Protein AF-A0A554ILW6-F1 (afdb_monomer)

pLDDT: mean 92.85, std 9.71, range [43.03, 98.88]

Mean predicted aligned error: 4.18 Å

Radius of gyration: 16.44 Å; Cα contacts (8 Å, |Δi|>4): 477; chains: 1; bounding box: 46×33×48 Å

Structure (mmCIF, N/CA/C/O backbone):
data_AF-A0A554ILW6-F1
#
_entry.id   AF-A0A554ILW6-F1
#
loop_
_atom_site.group_PDB
_atom_site.id
_atom_site.type_symbol
_atom_site.label_atom_id
_atom_site.label_alt_id
_atom_site.label_comp_id
_atom_site.label_asym_id
_atom_site.label_entity_id
_atom_site.label_seq_id
_atom_site.pdbx_PDB_ins_code
_atom_site.Cartn_x
_atom_site.Cartn_y
_atom_site.Cartn_z
_atom_site.occupancy
_atom_site.B_iso_or_equiv
_atom_site.auth_seq_id
_atom_site.auth_comp_id
_atom_site.auth_asym_id
_atom_site.auth_atom_id
_atom_site.pdbx_PDB_model_num
ATOM 1 N N . HIS A 1 1 ? 6.376 3.517 -17.169 1.00 76.19 1 HIS A N 1
ATOM 2 C CA . HIS A 1 1 ? 5.082 4.218 -17.274 1.00 76.19 1 HIS A CA 1
ATOM 3 C C . HIS A 1 1 ? 4.034 3.401 -16.535 1.00 76.19 1 HIS A C 1
ATOM 5 O O . HIS A 1 1 ? 3.177 2.778 -17.143 1.00 76.19 1 HIS A O 1
ATOM 11 N N . ALA A 1 2 ? 4.194 3.307 -15.218 1.00 78.12 2 ALA A N 1
ATOM 12 C CA . ALA A 1 2 ? 3.284 2.552 -14.375 1.00 78.12 2 ALA A CA 1
ATOM 13 C C . ALA A 1 2 ? 2.124 3.432 -13.905 1.00 78.12 2 ALA A C 1
ATOM 15 O O . ALA A 1 2 ? 2.311 4.637 -13.731 1.00 78.12 2 ALA A O 1
ATOM 16 N N . GLY A 1 3 ? 0.970 2.816 -13.667 1.00 79.25 3 GLY A N 1
ATOM 17 C CA . GLY A 1 3 ? -0.208 3.485 -13.135 1.00 79.25 3 GLY A CA 1
ATOM 18 C C . GLY A 1 3 ? -0.952 4.332 -14.161 1.00 79.25 3 GLY A C 1
ATOM 19 O O . GLY A 1 3 ? -0.592 4.422 -15.335 1.00 79.25 3 GLY A O 1
ATOM 20 N N . VAL A 1 4 ? -2.022 4.961 -13.689 1.00 79.50 4 VAL A N 1
ATOM 21 C CA . VAL A 1 4 ? -2.890 5.841 -14.481 1.00 79.50 4 VAL A CA 1
ATOM 22 C C . VAL A 1 4 ? -2.334 7.277 -14.544 1.00 79.50 4 VAL A C 1
ATOM 24 O O . VAL A 1 4 ? -2.661 8.055 -15.437 1.00 79.50 4 VAL A O 1
ATOM 27 N N . SER A 1 5 ? -1.402 7.612 -13.653 1.00 72.25 5 SER A N 1
ATOM 28 C CA . SER A 1 5 ? -0.701 8.892 -13.525 1.00 72.25 5 SER A CA 1
ATOM 29 C C . SER A 1 5 ? 0.274 9.192 -14.664 1.00 72.25 5 SER A C 1
ATOM 31 O O . SER A 1 5 ? 0.823 10.288 -14.713 1.00 72.25 5 SER A O 1
ATOM 33 N N . VAL A 1 6 ? 0.442 8.278 -15.630 1.00 68.38 6 VAL A N 1
ATOM 34 C CA . VAL A 1 6 ? 1.144 8.541 -16.904 1.00 68.38 6 VAL A CA 1
ATOM 35 C C . VAL A 1 6 ? 0.508 9.713 -17.665 1.00 68.38 6 VAL A C 1
ATOM 37 O O . VAL A 1 6 ? 1.201 10.381 -18.435 1.00 68.38 6 VAL A O 1
ATOM 40 N N . GLY A 1 7 ? -0.784 9.981 -17.428 1.00 69.62 7 GLY A N 1
ATOM 41 C CA . GLY A 1 7 ? -1.455 11.208 -17.846 1.00 69.62 7 GLY A CA 1
ATOM 42 C C . GLY A 1 7 ? -1.942 11.179 -19.301 1.00 69.62 7 GLY A C 1
ATOM 43 O O . GLY A 1 7 ? -2.750 10.314 -19.651 1.00 69.62 7 GLY A O 1
ATOM 44 N N . PRO A 1 8 ? -1.515 12.123 -20.163 1.00 64.25 8 PRO A N 1
ATOM 45 C CA . PRO A 1 8 ? -2.156 12.387 -21.455 1.00 64.25 8 PRO A CA 1
ATOM 46 C C . PRO A 1 8 ? -2.039 11.241 -22.470 1.00 64.25 8 PRO A C 1
ATOM 48 O O . PRO A 1 8 ? -2.926 11.104 -23.313 1.00 64.25 8 PRO A O 1
ATOM 51 N N . ASP A 1 9 ? -1.014 10.390 -22.357 1.00 65.50 9 ASP A N 1
ATOM 52 C CA . ASP A 1 9 ? -0.737 9.298 -23.308 1.00 65.50 9 ASP A CA 1
ATOM 53 C C . ASP A 1 9 ? -1.813 8.191 -23.299 1.00 65.50 9 ASP A C 1
ATOM 55 O O . ASP A 1 9 ? -1.858 7.352 -24.202 1.00 65.50 9 ASP A O 1
ATOM 59 N N . GLY A 1 10 ? -2.710 8.217 -22.306 1.00 69.00 10 GLY A N 1
ATOM 60 C CA . GLY A 1 10 ? -3.920 7.403 -22.263 1.00 69.00 10 GLY A CA 1
ATOM 61 C C . GLY A 1 10 ? -3.696 5.932 -21.916 1.00 69.00 10 GLY A C 1
ATOM 62 O O . GLY A 1 10 ? -2.591 5.491 -21.596 1.00 69.00 10 GLY A O 1
ATOM 63 N N . GLY A 1 11 ? -4.784 5.157 -21.965 1.00 60.28 11 GLY A N 1
ATOM 64 C CA . GLY A 1 11 ? -4.836 3.785 -21.449 1.00 60.28 11 GLY A CA 1
ATOM 65 C C . GLY A 1 11 ? -3.868 2.792 -22.096 1.00 60.28 11 GLY A C 1
ATOM 66 O O . GLY A 1 11 ? -3.500 1.817 -21.457 1.00 60.28 11 GLY A O 1
ATOM 67 N N . THR A 1 12 ? -3.396 3.041 -23.320 1.00 68.94 12 THR A N 1
ATOM 68 C CA . THR A 1 12 ? -2.427 2.162 -24.005 1.00 68.94 12 THR A CA 1
ATOM 69 C C . THR A 1 12 ? -1.016 2.232 -23.415 1.00 68.94 12 THR A C 1
ATOM 71 O O . THR A 1 12 ? -0.225 1.317 -23.630 1.00 68.94 12 THR A O 1
ATOM 74 N N . HIS A 1 13 ? -0.696 3.293 -22.669 1.00 77.56 13 HIS A N 1
ATOM 75 C CA . HIS A 1 13 ? 0.614 3.516 -22.044 1.00 77.56 13 HIS A CA 1
ATOM 76 C C . HIS A 1 13 ? 0.574 3.394 -20.512 1.00 77.56 13 HIS A C 1
ATOM 78 O O . HIS A 1 13 ? 1.608 3.546 -19.857 1.00 77.56 13 HIS A O 1
ATOM 84 N N . GLN A 1 14 ? -0.608 3.142 -19.944 1.00 81.56 14 GLN A N 1
ATOM 85 C CA . GLN A 1 14 ? -0.854 3.050 -18.507 1.00 81.56 14 GLN A CA 1
ATOM 86 C C . GLN A 1 14 ? -0.844 1.586 -18.073 1.00 81.56 14 GLN A C 1
ATOM 88 O O . GLN A 1 14 ? -1.848 0.891 -18.193 1.00 81.56 14 GLN A O 1
ATOM 93 N N . ALA A 1 15 ? 0.295 1.123 -17.557 1.00 88.44 15 ALA A N 1
ATOM 94 C CA . ALA A 1 15 ? 0.399 -0.216 -16.987 1.00 88.44 15 ALA A CA 1
ATOM 95 C C . ALA A 1 15 ? -0.352 -0.283 -15.646 1.00 88.44 15 ALA A C 1
ATOM 97 O O . ALA A 1 15 ? 0.082 0.303 -14.647 1.00 88.44 15 ALA A O 1
ATOM 98 N N . VAL A 1 16 ? -1.481 -0.989 -15.636 1.00 93.00 16 VAL A N 1
ATOM 99 C CA . VAL A 1 16 ? -2.333 -1.221 -14.456 1.00 93.00 16 VAL A CA 1
ATOM 100 C C . VAL A 1 16 ? -2.393 -2.698 -14.066 1.00 93.00 16 VAL A C 1
ATOM 102 O O . VAL A 1 16 ? -3.022 -3.032 -13.073 1.00 93.00 16 VAL A O 1
ATOM 105 N N . GLU A 1 17 ? -1.733 -3.569 -14.819 1.00 95.25 17 GLU A N 1
ATOM 106 C CA . GLU A 1 17 ? -1.700 -5.025 -14.680 1.00 95.25 17 GLU A CA 1
ATOM 107 C C . GLU A 1 17 ? -0.276 -5.576 -14.458 1.00 95.25 17 GLU A C 1
ATOM 109 O O . GLU A 1 17 ? -0.073 -6.780 -14.282 1.00 95.25 17 GLU A O 1
ATOM 114 N N . ASP A 1 18 ? 0.730 -4.700 -14.465 1.00 97.06 18 ASP A N 1
ATOM 115 C CA . ASP A 1 18 ? 2.148 -5.048 -14.421 1.00 97.06 18 ASP A CA 1
ATOM 116 C C . ASP A 1 18 ? 2.558 -5.772 -13.133 1.00 97.06 18 ASP A C 1
ATOM 118 O O . ASP A 1 18 ? 3.307 -6.750 -13.193 1.00 97.06 18 ASP A O 1
ATOM 122 N N . ILE A 1 19 ? 2.030 -5.357 -11.976 1.00 98.00 19 ILE A N 1
ATOM 123 C CA . ILE A 1 19 ? 2.302 -6.027 -10.697 1.00 98.00 19 ILE A CA 1
ATOM 124 C C . ILE A 1 19 ? 1.751 -7.449 -10.747 1.00 98.00 19 ILE A C 1
ATOM 126 O O . ILE A 1 19 ? 2.456 -8.380 -10.358 1.00 98.00 19 ILE A O 1
ATOM 130 N N . ALA A 1 20 ? 0.532 -7.638 -11.259 1.00 98.06 20 ALA A N 1
ATOM 131 C CA . ALA A 1 20 ? -0.073 -8.962 -11.365 1.00 98.06 20 ALA A CA 1
ATOM 132 C C . ALA A 1 20 ? 0.765 -9.887 -12.261 1.00 98.06 20 ALA A C 1
ATOM 134 O O . ALA A 1 20 ? 1.117 -10.993 -11.841 1.00 98.06 20 ALA A O 1
ATOM 135 N N . LEU A 1 21 ? 1.158 -9.413 -13.448 1.00 98.06 21 LEU A N 1
ATOM 136 C CA . LEU A 1 21 ? 1.979 -10.175 -14.395 1.00 98.06 21 LEU A CA 1
ATOM 137 C C . LEU A 1 21 ? 3.349 -10.540 -13.814 1.00 98.06 21 LEU A C 1
ATOM 139 O O . LEU A 1 21 ? 3.794 -11.680 -13.933 1.00 98.06 21 LEU A O 1
ATOM 143 N N . MET A 1 22 ? 4.030 -9.594 -13.168 1.00 98.31 22 MET A N 1
ATOM 144 C CA . MET A 1 22 ? 5.374 -9.836 -12.637 1.00 98.31 22 MET A CA 1
ATOM 145 C C . MET A 1 22 ? 5.346 -10.688 -11.364 1.00 98.31 22 MET A C 1
ATOM 147 O O . MET A 1 22 ? 6.245 -11.503 -11.139 1.00 98.31 22 MET A O 1
ATOM 151 N N . ARG A 1 23 ? 4.303 -10.560 -10.535 1.00 97.88 23 ARG A N 1
ATOM 152 C CA . ARG A 1 23 ? 4.173 -11.304 -9.274 1.00 97.88 23 ARG A CA 1
ATOM 153 C C . ARG A 1 23 ? 3.955 -12.796 -9.496 1.00 97.88 23 ARG A C 1
ATOM 155 O O . ARG A 1 23 ? 4.446 -13.589 -8.690 1.00 97.88 23 ARG A O 1
ATOM 162 N N . VAL A 1 24 ? 3.283 -13.201 -10.573 1.00 97.44 24 VAL A N 1
ATOM 163 C CA . VAL A 1 24 ? 3.060 -14.630 -10.862 1.00 97.44 24 VAL A CA 1
ATOM 164 C C . VAL A 1 24 ? 4.310 -15.344 -11.386 1.00 97.44 24 VAL A C 1
ATOM 166 O O . VAL A 1 24 ? 4.412 -16.561 -11.248 1.00 97.44 24 VAL A O 1
ATOM 169 N N . LEU A 1 25 ? 5.303 -14.617 -11.911 1.00 98.06 25 LEU A N 1
ATOM 170 C CA . LEU A 1 25 ? 6.535 -15.219 -12.426 1.00 98.06 25 LEU A CA 1
ATOM 171 C C . LEU A 1 25 ? 7.394 -15.813 -11.292 1.00 98.06 25 LEU A C 1
ATOM 173 O O . LEU A 1 25 ? 7.726 -15.100 -10.336 1.00 98.06 25 LEU A O 1
ATOM 177 N N . PRO A 1 26 ? 7.791 -17.099 -11.359 1.00 96.94 26 PRO A N 1
ATOM 178 C CA . PRO A 1 26 ? 8.682 -17.707 -10.372 1.00 96.94 26 PRO A CA 1
ATOM 179 C C . PRO A 1 26 ? 10.016 -16.964 -10.262 1.00 96.94 26 PRO A C 1
ATOM 181 O O . PRO A 1 26 ? 10.541 -16.469 -11.255 1.00 96.94 26 PRO A O 1
ATOM 184 N N . ASN A 1 27 ? 10.578 -16.913 -9.052 1.00 95.75 27 ASN A N 1
ATOM 185 C CA . ASN A 1 27 ? 11.880 -16.295 -8.768 1.00 95.75 27 ASN A CA 1
ATOM 186 C C . ASN A 1 27 ? 11.997 -14.800 -9.136 1.00 95.75 27 ASN A C 1
ATOM 188 O O . ASN A 1 27 ? 13.105 -14.288 -9.207 1.00 95.75 27 ASN A O 1
ATOM 192 N N . MET A 1 28 ? 10.884 -14.096 -9.357 1.00 97.81 28 MET A N 1
ATOM 193 C CA . MET A 1 28 ? 10.865 -12.650 -9.599 1.00 97.81 28 MET A CA 1
ATOM 194 C C . MET A 1 28 ? 10.799 -11.860 -8.284 1.00 97.81 28 MET A C 1
ATOM 196 O O . MET A 1 28 ? 10.059 -12.239 -7.372 1.00 97.81 28 MET A O 1
ATOM 200 N N . GLN A 1 29 ? 11.511 -10.735 -8.219 1.00 98.38 29 GLN A N 1
ATOM 201 C CA . GLN A 1 29 ? 11.295 -9.657 -7.254 1.00 98.38 29 GLN A CA 1
ATOM 202 C C . GLN A 1 29 ? 10.476 -8.535 -7.891 1.00 98.38 29 GLN A C 1
ATOM 204 O O . GLN A 1 29 ? 10.706 -8.174 -9.042 1.00 98.38 29 GLN A O 1
ATOM 209 N N . VAL A 1 30 ? 9.528 -7.975 -7.145 1.00 98.62 30 VAL A N 1
ATOM 210 C CA . VAL A 1 30 ? 8.648 -6.892 -7.605 1.00 98.62 30 VAL A CA 1
ATOM 211 C C . VAL A 1 30 ? 8.736 -5.749 -6.606 1.00 98.62 30 VAL A C 1
ATOM 213 O O . VAL A 1 30 ? 8.244 -5.868 -5.480 1.00 98.62 30 VAL A O 1
ATOM 216 N N . LEU A 1 31 ? 9.381 -4.661 -7.021 1.00 98.62 31 LEU A N 1
ATOM 217 C CA . LEU A 1 31 ? 9.606 -3.456 -6.226 1.00 98.62 31 LEU A CA 1
ATOM 218 C C . LEU A 1 31 ? 8.755 -2.307 -6.779 1.00 98.62 31 LEU A C 1
ATOM 220 O O . LEU A 1 31 ? 8.695 -2.112 -7.990 1.00 98.62 31 LEU A O 1
ATOM 224 N N . SER A 1 32 ? 8.131 -1.527 -5.903 1.00 98.06 32 SER A N 1
ATOM 225 C CA . SER A 1 32 ? 7.345 -0.335 -6.237 1.00 98.06 32 SER A CA 1
ATOM 226 C C . SER A 1 32 ? 7.681 0.787 -5.247 1.00 98.06 32 SER A C 1
ATOM 228 O O . SER A 1 32 ? 6.943 1.004 -4.280 1.00 98.06 32 SER A O 1
ATOM 230 N N . PRO A 1 33 ? 8.830 1.462 -5.439 1.00 97.94 33 PRO A N 1
ATOM 231 C CA . PRO A 1 33 ? 9.281 2.542 -4.565 1.00 97.94 33 PRO A CA 1
ATOM 232 C C . PRO A 1 33 ? 8.299 3.721 -4.553 1.00 97.94 33 PRO A C 1
ATOM 234 O O . PRO A 1 33 ? 7.694 4.048 -5.574 1.00 97.94 33 PRO A O 1
ATOM 237 N N . CYS A 1 34 ? 8.157 4.377 -3.403 1.00 96.75 34 CYS A N 1
ATOM 238 C CA . CYS A 1 34 ? 7.210 5.471 -3.195 1.00 96.75 34 CYS A CA 1
ATOM 239 C C . CYS A 1 34 ? 7.686 6.836 -3.717 1.00 96.75 34 CYS A C 1
ATOM 241 O O . CYS A 1 34 ? 6.857 7.684 -4.049 1.00 96.75 34 CYS A O 1
ATOM 243 N N . ASP A 1 35 ? 9.000 7.044 -3.835 1.00 96.88 35 ASP A N 1
ATOM 244 C CA . ASP A 1 35 ? 9.596 8.268 -4.371 1.00 96.88 35 ASP A CA 1
ATOM 245 C C . ASP A 1 35 ? 10.972 8.025 -5.024 1.00 96.88 35 ASP A C 1
ATOM 247 O O . ASP A 1 35 ? 11.447 6.892 -5.150 1.00 96.88 35 ASP A O 1
ATOM 251 N N . ALA A 1 36 ? 11.624 9.109 -5.458 1.00 96.56 36 ALA A N 1
ATOM 252 C CA . ALA A 1 36 ? 12.915 9.062 -6.140 1.00 96.56 36 ALA A CA 1
ATOM 253 C C . ALA A 1 36 ? 14.074 8.537 -5.268 1.00 96.56 36 ALA A C 1
ATOM 255 O O . ALA A 1 36 ? 14.984 7.887 -5.793 1.00 96.56 36 ALA A O 1
ATOM 256 N N . LEU A 1 37 ? 14.068 8.798 -3.957 1.00 97.44 37 LEU A N 1
ATOM 257 C CA . LEU A 1 37 ? 15.136 8.351 -3.060 1.00 97.44 37 LEU A CA 1
ATOM 258 C C . LEU A 1 37 ? 14.984 6.861 -2.747 1.00 97.44 37 LEU A C 1
ATOM 260 O O . LEU A 1 37 ? 15.972 6.120 -2.814 1.00 97.44 37 LEU A O 1
ATOM 264 N N . GLU A 1 38 ? 13.759 6.391 -2.499 1.00 98.00 38 GLU A N 1
ATOM 265 C CA . GLU A 1 38 ? 13.488 4.957 -2.370 1.00 98.00 38 GLU A CA 1
ATOM 266 C C . GLU A 1 38 ? 13.773 4.224 -3.690 1.00 98.00 38 GLU A C 1
ATOM 268 O O . GLU A 1 38 ? 14.376 3.154 -3.673 1.00 98.00 38 GLU A O 1
ATOM 273 N N . ALA A 1 39 ? 13.464 4.820 -4.848 1.00 97.81 39 ALA A N 1
ATOM 274 C CA . ALA A 1 39 ? 13.780 4.240 -6.157 1.00 97.81 39 ALA A CA 1
ATOM 275 C C . ALA A 1 39 ? 15.289 4.097 -6.397 1.00 97.81 39 ALA A C 1
ATOM 277 O O . ALA A 1 39 ? 15.750 3.070 -6.910 1.00 97.81 39 ALA A O 1
ATOM 278 N N . ARG A 1 40 ? 16.082 5.090 -5.980 1.00 97.94 40 ARG A N 1
ATOM 279 C CA . ARG A 1 40 ? 17.548 5.009 -6.010 1.00 97.94 40 ARG A CA 1
ATOM 280 C C . ARG A 1 40 ? 18.051 3.864 -5.128 1.00 97.94 40 ARG A C 1
ATOM 282 O O . ARG A 1 40 ? 18.860 3.055 -5.586 1.00 97.94 40 ARG A O 1
ATOM 289 N N . LYS A 1 41 ? 17.555 3.759 -3.891 1.00 98.38 41 LYS A N 1
ATOM 290 C CA . LYS A 1 41 ? 17.916 2.677 -2.955 1.00 98.38 41 LYS A CA 1
ATOM 291 C C . LYS A 1 41 ? 17.510 1.301 -3.492 1.00 98.38 41 LYS A C 1
ATOM 293 O O . LYS A 1 41 ? 18.336 0.390 -3.481 1.00 98.38 41 LYS A O 1
ATOM 298 N N . ALA A 1 42 ? 16.306 1.177 -4.051 1.00 98.19 42 ALA A N 1
ATOM 299 C CA . ALA A 1 42 ? 15.798 -0.035 -4.691 1.00 98.19 42 ALA A CA 1
ATOM 300 C C . ALA A 1 42 ? 16.666 -0.475 -5.872 1.00 98.19 42 ALA A C 1
ATOM 302 O O . ALA A 1 42 ? 17.019 -1.646 -5.970 1.00 98.19 42 ALA A O 1
ATOM 303 N N . THR A 1 43 ? 17.086 0.466 -6.719 1.00 98.19 43 THR A N 1
ATOM 304 C CA . THR A 1 43 ? 17.972 0.188 -7.861 1.00 98.19 43 THR A CA 1
ATOM 305 C C . THR A 1 43 ? 19.324 -0.358 -7.401 1.00 98.19 43 THR A C 1
ATOM 307 O O . THR A 1 43 ? 19.800 -1.374 -7.908 1.00 98.19 43 THR A O 1
ATOM 310 N N . ILE A 1 44 ? 19.935 0.281 -6.398 1.00 98.12 44 ILE A N 1
ATOM 311 C CA . ILE A 1 44 ? 21.220 -0.157 -5.836 1.00 98.12 44 ILE A CA 1
ATOM 312 C C . ILE A 1 44 ? 21.084 -1.526 -5.156 1.00 98.12 44 ILE A C 1
ATOM 314 O O . ILE A 1 44 ? 21.975 -2.364 -5.289 1.00 98.12 44 ILE A O 1
ATOM 318 N N . ALA A 1 45 ? 19.994 -1.764 -4.424 1.00 98.12 45 ALA A N 1
ATOM 319 C CA . ALA A 1 45 ? 19.734 -3.046 -3.778 1.00 98.12 45 ALA A CA 1
ATOM 320 C C . ALA A 1 45 ? 19.525 -4.163 -4.810 1.00 98.12 45 ALA A C 1
ATOM 322 O O . ALA A 1 45 ? 20.155 -5.212 -4.693 1.00 98.12 45 ALA A O 1
ATOM 323 N N . ALA A 1 46 ? 18.726 -3.917 -5.853 1.00 97.75 46 ALA A N 1
ATOM 324 C CA . ALA A 1 46 ? 18.462 -4.870 -6.930 1.00 97.75 46 ALA A CA 1
ATOM 325 C C . ALA A 1 46 ? 19.755 -5.319 -7.626 1.00 97.75 46 ALA A C 1
ATOM 327 O O . ALA A 1 46 ? 19.959 -6.517 -7.822 1.00 97.75 46 ALA A O 1
ATOM 328 N N . ALA A 1 47 ? 20.672 -4.380 -7.897 1.00 97.44 47 ALA A N 1
ATOM 329 C CA . ALA A 1 47 ? 21.976 -4.653 -8.50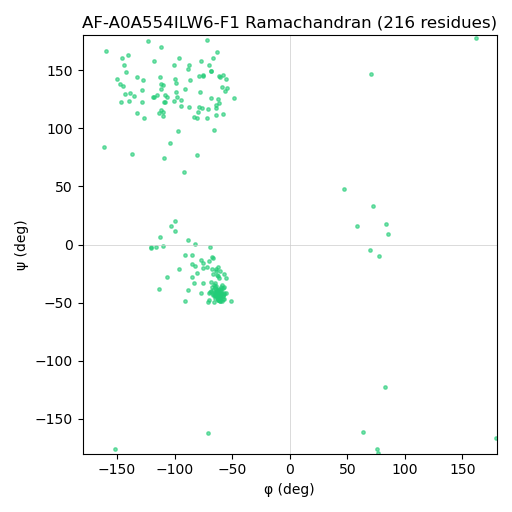9 1.00 97.44 47 ALA A CA 1
ATOM 330 C C . ALA A 1 47 ? 22.889 -5.568 -7.669 1.00 97.44 47 ALA A C 1
ATOM 332 O O . ALA A 1 47 ? 23.837 -6.147 -8.197 1.00 97.44 47 ALA A O 1
ATOM 333 N N . LYS A 1 48 ? 22.626 -5.702 -6.363 1.00 97.00 48 LYS A N 1
ATOM 334 C CA . LYS A 1 48 ? 23.378 -6.583 -5.455 1.00 97.00 48 LYS A CA 1
ATOM 335 C C . LYS A 1 48 ? 22.786 -7.989 -5.359 1.00 97.00 48 LYS A C 1
ATOM 337 O O . LYS A 1 48 ? 23.409 -8.864 -4.760 1.00 97.00 48 LYS A O 1
ATOM 342 N N . THR A 1 49 ? 21.599 -8.220 -5.917 1.00 94.12 49 THR A N 1
ATOM 343 C CA . THR A 1 49 ? 20.959 -9.540 -5.916 1.00 94.12 49 THR A CA 1
ATOM 344 C C . THR A 1 49 ? 21.241 -10.288 -7.221 1.00 94.12 49 THR A C 1
ATOM 346 O O . THR A 1 49 ? 21.592 -9.692 -8.236 1.00 94.12 49 THR A O 1
ATOM 349 N N . LYS A 1 50 ? 21.072 -11.615 -7.211 1.00 94.25 50 LYS A N 1
ATOM 350 C CA . LYS A 1 50 ? 21.097 -12.453 -8.427 1.00 94.25 50 LYS A CA 1
ATOM 351 C C . LYS A 1 50 ? 19.690 -12.795 -8.929 1.00 94.25 50 LYS A C 1
ATOM 353 O O . LYS A 1 50 ? 19.529 -13.685 -9.761 1.00 94.25 50 LYS A O 1
ATOM 358 N N . THR A 1 51 ? 18.676 -12.131 -8.386 1.00 95.81 51 THR A N 1
ATOM 359 C CA . THR A 1 51 ? 17.272 -12.452 -8.618 1.00 95.81 51 THR A CA 1
ATOM 360 C C . THR A 1 51 ? 16.715 -11.511 -9.685 1.00 95.81 51 THR A C 1
ATOM 362 O O . THR A 1 51 ? 16.916 -10.298 -9.573 1.00 95.81 51 THR A O 1
ATOM 365 N N . PRO A 1 52 ? 16.013 -12.016 -10.717 1.00 97.62 52 PRO A N 1
ATOM 366 C CA . PRO A 1 52 ? 15.278 -11.164 -11.643 1.00 97.62 52 PRO A CA 1
ATOM 367 C C . PRO A 1 52 ? 14.419 -10.162 -10.873 1.00 97.62 52 PRO A C 1
ATOM 369 O O . PRO A 1 52 ? 13.664 -10.554 -9.986 1.00 97.62 52 PRO A O 1
ATOM 372 N N . THR A 1 53 ? 14.574 -8.875 -11.176 1.00 98.25 53 THR A N 1
ATOM 373 C CA . THR A 1 53 ? 13.925 -7.801 -10.421 1.00 98.25 53 THR A CA 1
ATOM 374 C C . THR A 1 53 ? 13.189 -6.864 -11.362 1.00 98.25 53 THR A C 1
ATOM 376 O O . THR A 1 53 ? 13.787 -6.268 -12.257 1.00 98.25 53 THR A O 1
ATOM 379 N N . TYR A 1 54 ? 11.892 -6.710 -11.126 1.00 98.38 54 TYR A N 1
ATOM 380 C CA . TYR A 1 54 ? 11.056 -5.677 -11.711 1.00 98.38 54 TYR A CA 1
ATOM 381 C C . TYR A 1 54 ? 10.983 -4.480 -10.758 1.00 98.38 54 TYR A C 1
ATOM 383 O O . TYR A 1 54 ? 10.597 -4.638 -9.599 1.00 98.38 54 TYR A O 1
ATOM 391 N N . ILE A 1 55 ? 11.340 -3.287 -11.242 1.00 98.00 55 ILE A N 1
ATOM 392 C CA . ILE A 1 55 ? 11.204 -2.031 -10.492 1.00 98.00 55 ILE A CA 1
ATOM 393 C C . ILE A 1 55 ? 10.161 -1.160 -11.189 1.00 98.00 55 ILE A C 1
ATOM 395 O O . ILE A 1 55 ? 10.371 -0.684 -12.307 1.00 98.00 55 ILE A O 1
ATOM 399 N N . ARG A 1 56 ? 9.036 -0.946 -10.510 1.00 96.88 56 ARG A N 1
ATOM 400 C CA . ARG A 1 56 ? 7.908 -0.146 -10.979 1.00 96.88 56 ARG A CA 1
ATOM 401 C C . ARG A 1 56 ? 8.194 1.336 -10.762 1.00 96.88 56 ARG A C 1
ATOM 403 O O . ARG A 1 56 ? 8.193 1.806 -9.630 1.00 96.88 56 ARG A O 1
ATOM 410 N N . LEU A 1 57 ? 8.441 2.075 -11.842 1.00 93.19 57 LEU A N 1
ATOM 411 C CA . LEU A 1 57 ? 8.752 3.506 -11.781 1.00 93.19 57 LEU A CA 1
ATOM 412 C C . LEU A 1 57 ? 7.629 4.359 -12.381 1.00 93.19 57 LEU A C 1
ATOM 414 O O . LEU A 1 57 ? 7.117 4.084 -13.478 1.00 93.19 57 LEU A O 1
ATOM 418 N N . ALA A 1 58 ? 7.281 5.419 -11.650 1.00 84.25 58 ALA A N 1
ATOM 419 C CA . ALA A 1 58 ? 6.401 6.479 -12.118 1.00 84.25 58 ALA A CA 1
ATOM 420 C C . ALA A 1 58 ? 7.098 7.326 -13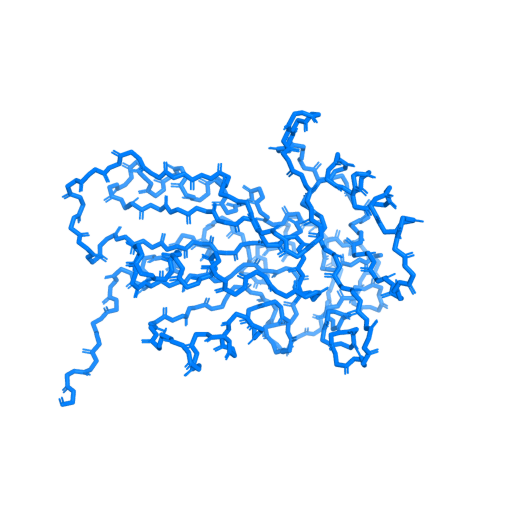.196 1.00 84.25 58 ALA A C 1
ATOM 422 O O . ALA A 1 58 ? 8.326 7.388 -13.267 1.00 84.25 58 ALA A O 1
ATOM 423 N N . ARG A 1 59 ? 6.298 7.959 -14.058 1.00 79.44 59 ARG A N 1
ATOM 424 C CA . ARG A 1 59 ? 6.795 8.891 -15.082 1.00 79.44 59 ARG A CA 1
ATOM 425 C C . ARG A 1 59 ? 6.818 10.326 -14.565 1.00 79.44 59 ARG A C 1
ATOM 427 O O . ARG A 1 59 ? 7.801 11.036 -14.747 1.00 79.44 59 ARG A O 1
ATOM 434 N N . GLU A 1 60 ? 5.708 10.738 -13.964 1.00 78.25 60 GLU A N 1
ATOM 435 C CA . GLU A 1 60 ? 5.507 12.095 -13.476 1.00 78.25 60 GLU A CA 1
ATOM 436 C C . GLU A 1 60 ? 6.243 12.334 -12.160 1.00 78.25 60 GLU A C 1
ATOM 438 O O . GLU A 1 60 ? 6.564 11.404 -11.416 1.00 78.25 60 GLU A O 1
ATOM 443 N N . LYS A 1 61 ? 6.506 13.609 -11.861 1.00 84.06 61 LYS A N 1
ATOM 444 C CA . LYS A 1 61 ? 7.111 13.999 -10.586 1.00 84.06 61 LYS A CA 1
ATOM 445 C C . LYS A 1 61 ? 6.162 13.644 -9.443 1.00 84.06 61 LYS A C 1
ATOM 447 O O . LYS A 1 61 ? 5.059 14.177 -9.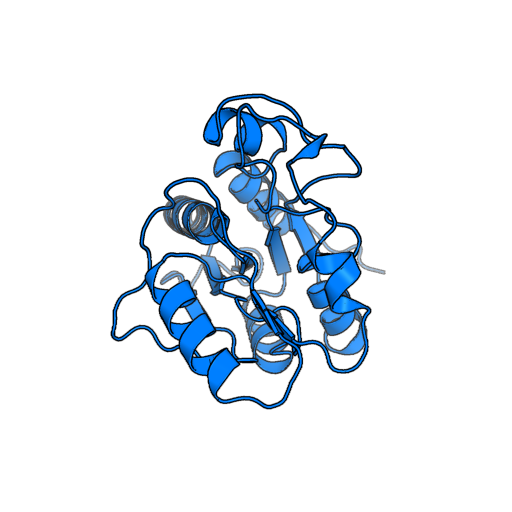368 1.00 84.06 61 LYS A O 1
ATOM 452 N N . THR A 1 62 ? 6.619 12.796 -8.529 1.00 85.81 62 THR A N 1
ATOM 453 C CA . THR A 1 62 ? 5.924 12.505 -7.273 1.00 85.81 62 THR A CA 1
ATOM 454 C C . THR A 1 62 ? 6.553 13.293 -6.118 1.00 85.81 62 THR A C 1
ATOM 456 O O . THR A 1 62 ? 7.733 13.654 -6.190 1.00 85.81 62 THR A O 1
ATOM 459 N N . PRO A 1 63 ? 5.797 13.583 -5.045 1.00 92.19 63 PRO A N 1
ATOM 460 C CA . PRO A 1 63 ? 6.365 14.137 -3.820 1.00 92.19 63 PRO A CA 1
ATOM 461 C C . PRO A 1 63 ? 7.485 13.248 -3.264 1.00 92.19 63 PRO A C 1
ATOM 463 O O . PRO A 1 63 ? 7.386 12.023 -3.308 1.00 92.19 63 PRO A O 1
ATOM 466 N N . ILE A 1 64 ? 8.531 13.870 -2.719 1.00 95.88 64 ILE A N 1
ATOM 467 C CA . ILE A 1 64 ? 9.580 13.169 -1.969 1.00 95.88 64 ILE A CA 1
ATOM 468 C C . ILE A 1 64 ? 9.120 13.098 -0.514 1.00 95.88 64 ILE A C 1
ATOM 470 O O . ILE A 1 64 ? 8.900 14.136 0.111 1.00 95.88 64 ILE A O 1
ATOM 474 N N . ILE A 1 65 ? 8.940 11.883 -0.001 1.00 96.81 65 ILE A N 1
ATOM 475 C CA . ILE A 1 65 ? 8.424 11.612 1.353 1.00 96.81 65 ILE A CA 1
ATOM 476 C C . ILE A 1 65 ? 9.412 10.821 2.214 1.00 96.81 65 ILE A C 1
ATOM 478 O O . ILE A 1 65 ? 9.150 10.581 3.389 1.00 96.81 65 ILE A O 1
ATOM 482 N N . THR A 1 66 ? 10.549 10.433 1.643 1.00 97.69 66 THR A N 1
ATOM 483 C CA . THR A 1 66 ? 11.663 9.790 2.335 1.00 97.69 66 THR A CA 1
ATOM 484 C C . THR A 1 66 ? 12.884 10.707 2.399 1.00 97.69 66 THR A C 1
ATOM 486 O O . THR A 1 66 ? 12.945 11.764 1.768 1.00 97.69 66 THR A O 1
ATOM 489 N N . THR A 1 67 ? 13.874 10.300 3.188 1.00 97.31 67 THR A N 1
ATOM 490 C CA . THR A 1 67 ? 15.188 10.945 3.306 1.00 97.31 67 THR A CA 1
ATOM 491 C C . THR A 1 67 ? 16.307 9.947 2.998 1.00 97.31 67 THR A C 1
ATOM 493 O O . THR A 1 67 ? 16.066 8.745 2.826 1.00 97.31 67 THR A O 1
ATOM 496 N N . GLU A 1 68 ? 17.561 10.405 2.957 1.00 95.88 68 GLU A N 1
ATOM 497 C CA . GLU A 1 68 ? 18.720 9.511 2.808 1.00 95.88 68 GLU A CA 1
ATOM 498 C C . GLU A 1 68 ? 18.829 8.515 3.979 1.00 95.88 68 GLU A C 1
ATOM 500 O O . GLU A 1 68 ? 19.221 7.367 3.770 1.00 95.88 68 GLU A O 1
ATOM 505 N N . GLU A 1 69 ? 18.353 8.879 5.169 1.00 96.88 69 GLU A N 1
ATOM 506 C CA . GLU A 1 69 ? 18.346 8.046 6.379 1.00 96.88 69 GLU A CA 1
ATOM 507 C C . GLU A 1 69 ? 17.166 7.069 6.442 1.00 96.88 69 GLU A C 1
ATOM 509 O O . GLU A 1 69 ? 17.220 6.098 7.194 1.00 96.88 69 GLU A O 1
ATOM 514 N N . THR A 1 70 ? 16.101 7.292 5.661 1.00 97.06 70 THR A N 1
ATOM 515 C CA . THR A 1 70 ? 14.948 6.377 5.646 1.00 97.06 70 THR A CA 1
ATOM 516 C C . THR A 1 70 ? 15.400 4.982 5.186 1.00 97.06 70 THR A C 1
ATOM 518 O O . THR A 1 70 ? 15.950 4.862 4.087 1.00 97.06 70 THR A O 1
ATOM 521 N N . PRO A 1 71 ? 15.218 3.917 5.982 1.00 96.44 71 PRO A N 1
ATOM 522 C CA . PRO A 1 71 ? 15.740 2.599 5.639 1.00 96.44 71 PRO A CA 1
ATOM 523 C C . PRO A 1 71 ? 15.011 1.995 4.434 1.00 96.44 71 PRO A C 1
ATOM 525 O O . PRO A 1 71 ? 13.822 2.222 4.227 1.00 96.44 71 PRO A O 1
ATOM 528 N N . PHE A 1 72 ? 15.733 1.187 3.658 1.00 98.00 72 PHE A N 1
ATOM 529 C CA . PHE A 1 72 ? 15.173 0.372 2.584 1.00 98.00 72 PHE A CA 1
ATOM 530 C C . PHE A 1 72 ? 15.899 -0.972 2.524 1.00 98.00 72 PHE A C 1
ATOM 532 O O . PHE A 1 72 ? 17.128 -1.016 2.443 1.00 98.00 72 PHE A O 1
ATOM 539 N N . GLU A 1 73 ? 15.131 -2.056 2.505 1.00 98.06 73 GLU A N 1
ATOM 540 C CA . GLU A 1 73 ? 15.622 -3.414 2.296 1.00 98.06 73 GLU A CA 1
ATOM 541 C C . GLU A 1 73 ? 14.573 -4.200 1.503 1.00 98.06 73 GLU A C 1
ATOM 543 O O . GLU A 1 73 ? 13.374 -4.111 1.773 1.00 98.06 73 GLU A O 1
ATOM 548 N N . ILE A 1 74 ? 15.020 -4.966 0.505 1.00 98.50 74 ILE A N 1
ATOM 549 C CA . ILE A 1 74 ? 14.119 -5.792 -0.304 1.00 98.50 74 ILE A CA 1
ATOM 550 C C . ILE A 1 74 ? 13.454 -6.831 0.600 1.00 98.50 74 ILE A C 1
ATOM 552 O O . ILE A 1 74 ? 14.129 -7.613 1.265 1.00 98.50 74 ILE A O 1
ATOM 556 N N . GLY A 1 75 ? 12.124 -6.862 0.582 1.00 98.19 75 GLY A N 1
ATOM 557 C CA . GLY A 1 75 ? 11.321 -7.768 1.403 1.00 98.19 75 GLY A CA 1
ATOM 558 C C . GLY A 1 75 ? 11.035 -7.256 2.813 1.00 98.19 75 GLY A C 1
ATOM 559 O O . GLY A 1 75 ? 10.508 -8.023 3.615 1.00 98.19 75 GLY A O 1
ATOM 560 N N . LYS A 1 76 ? 11.357 -5.991 3.120 1.00 98.50 76 LYS A N 1
ATOM 561 C CA . LYS A 1 76 ? 11.016 -5.343 4.393 1.00 98.50 76 LYS A CA 1
ATOM 562 C C . LYS A 1 76 ? 10.092 -4.149 4.192 1.00 98.50 76 LYS A C 1
ATOM 564 O O . LYS A 1 76 ? 10.400 -3.238 3.427 1.00 98.50 76 LYS A O 1
ATOM 569 N N . ALA A 1 77 ? 8.972 -4.147 4.908 1.00 98.25 77 ALA A N 1
ATOM 570 C CA . ALA A 1 77 ? 8.030 -3.033 4.933 1.00 98.25 77 ALA A CA 1
ATOM 571 C C . ALA A 1 77 ? 8.417 -2.016 6.016 1.00 98.25 77 ALA A C 1
ATOM 573 O O . ALA A 1 77 ? 9.055 -2.364 7.010 1.00 98.25 77 ALA A O 1
ATOM 574 N N . GLN A 1 78 ? 8.019 -0.756 5.846 1.00 98.12 78 GLN A N 1
ATOM 575 C CA . GLN A 1 78 ? 8.393 0.331 6.757 1.00 98.12 78 GLN A CA 1
ATOM 576 C C . GLN A 1 78 ? 7.165 1.107 7.226 1.00 98.12 78 GLN A C 1
ATOM 578 O O . GLN A 1 78 ? 6.324 1.499 6.421 1.00 98.12 78 GLN A O 1
ATOM 583 N N . VAL A 1 79 ? 7.053 1.362 8.531 1.00 98.25 79 VAL A N 1
ATOM 584 C CA . VAL A 1 79 ? 5.980 2.210 9.073 1.00 98.25 79 VAL A CA 1
ATOM 585 C C . VAL A 1 79 ? 6.365 3.668 8.864 1.00 98.25 79 VAL A C 1
ATOM 587 O O . VAL A 1 79 ? 7.334 4.142 9.449 1.00 98.25 79 VAL A O 1
ATOM 590 N N . PHE A 1 80 ? 5.606 4.376 8.032 1.00 98.06 80 PHE A N 1
ATOM 591 C CA . PHE A 1 80 ? 5.858 5.785 7.704 1.00 98.06 80 PHE A CA 1
ATOM 592 C C . PHE A 1 80 ? 5.014 6.735 8.555 1.00 98.06 80 PHE A C 1
ATOM 594 O O . PHE A 1 80 ? 5.353 7.904 8.714 1.00 98.06 80 PHE A O 1
ATOM 601 N N . TYR A 1 81 ? 3.919 6.234 9.123 1.00 98.19 81 TYR A N 1
ATOM 602 C CA . TYR A 1 81 ? 3.061 7.001 10.009 1.00 98.19 81 TYR A CA 1
ATOM 603 C C . TYR A 1 81 ? 2.453 6.094 11.063 1.00 98.19 81 TYR A C 1
ATOM 605 O O . TYR A 1 81 ? 1.987 5.001 10.747 1.00 98.19 81 TYR A O 1
ATOM 613 N N . ARG A 1 82 ? 2.404 6.562 12.305 1.00 97.19 82 ARG A N 1
ATOM 614 C CA . ARG A 1 82 ? 1.668 5.909 13.383 1.00 97.19 82 ARG A CA 1
ATOM 615 C C . ARG A 1 82 ? 0.978 6.980 14.206 1.00 97.19 82 ARG A C 1
ATOM 617 O O . ARG A 1 82 ? 1.640 7.886 14.708 1.00 97.19 82 ARG A O 1
ATOM 624 N N . SER A 1 83 ? -0.339 6.865 14.327 1.00 95.69 83 SER A N 1
ATOM 625 C CA . SER A 1 83 ? -1.124 7.802 15.118 1.00 95.69 83 SER A CA 1
ATOM 626 C C . SER A 1 83 ? -0.692 7.809 16.588 1.00 95.69 83 SER A C 1
ATOM 628 O O . SER A 1 83 ? -0.347 6.781 17.172 1.00 95.69 83 SER A O 1
ATOM 630 N N . THR A 1 84 ? -0.743 8.994 17.186 1.00 93.31 84 THR A N 1
ATOM 631 C CA . THR A 1 84 ? -0.462 9.263 18.600 1.00 93.31 84 THR A CA 1
ATOM 632 C C . THR A 1 84 ? -1.677 9.035 19.505 1.00 93.31 84 THR A C 1
ATOM 634 O O . THR A 1 84 ? -1.539 9.040 20.728 1.00 93.31 84 THR A O 1
ATOM 637 N N . ILE A 1 85 ? -2.867 8.802 18.935 1.00 88.88 85 ILE A N 1
ATOM 638 C CA . ILE A 1 85 ? -4.100 8.606 19.702 1.00 88.88 85 ILE A CA 1
ATOM 639 C C . ILE A 1 85 ? -4.064 7.253 20.426 1.00 88.88 85 ILE A C 1
ATOM 641 O O . ILE A 1 85 ? -4.072 6.185 19.808 1.00 88.88 85 ILE A O 1
ATOM 645 N N . GLN A 1 86 ? -4.081 7.291 21.759 1.00 79.12 86 GLN A N 1
ATOM 646 C CA . GLN A 1 86 ? -4.077 6.087 22.597 1.00 79.12 86 GLN A CA 1
ATOM 647 C C . GLN A 1 86 ? -5.503 5.574 22.884 1.00 79.12 86 GLN A C 1
ATOM 649 O O . GLN A 1 86 ? -5.757 4.374 22.758 1.00 79.12 86 GLN A O 1
ATOM 654 N N . ASP A 1 87 ? -6.459 6.480 23.121 1.00 72.88 87 ASP A N 1
ATOM 655 C CA . ASP A 1 87 ? -7.809 6.165 23.628 1.00 72.88 87 ASP A CA 1
ATOM 656 C C . ASP A 1 87 ? -8.927 6.114 22.566 1.00 72.88 87 ASP A C 1
ATOM 658 O O . ASP A 1 87 ? -10.113 6.188 22.883 1.00 72.88 87 ASP A O 1
ATOM 662 N N . SER A 1 88 ? -8.606 5.940 21.280 1.00 66.31 88 SER A N 1
ATOM 663 C CA . SER A 1 88 ? -9.625 5.895 20.211 1.00 66.31 88 SER A CA 1
ATOM 664 C C . SER A 1 88 ? -10.550 4.664 20.270 1.00 66.31 88 SER A C 1
ATOM 666 O O . SER A 1 88 ? -11.572 4.616 19.582 1.00 66.31 88 SER A O 1
ATOM 668 N N . GLY A 1 89 ? -10.229 3.673 21.110 1.00 76.12 89 GLY A N 1
ATOM 669 C CA . GLY A 1 89 ? -10.877 2.365 21.137 1.00 76.12 89 GLY A CA 1
ATOM 670 C C . GLY A 1 89 ? -10.515 1.525 19.905 1.00 76.12 89 GLY A C 1
ATOM 671 O O . GLY A 1 89 ? -10.340 2.036 18.801 1.00 76.12 89 GLY A O 1
ATOM 672 N N . PHE A 1 90 ? -10.420 0.202 20.065 1.00 79.38 90 PHE A N 1
ATOM 673 C CA . PHE A 1 90 ? -9.948 -0.701 19.000 1.00 79.38 90 PHE A CA 1
ATOM 674 C C . PHE A 1 90 ? -10.742 -0.582 17.682 1.00 79.38 90 PHE A C 1
ATOM 676 O O . PHE A 1 90 ? -10.194 -0.762 16.602 1.00 79.38 90 PHE A O 1
ATOM 683 N N . LYS A 1 91 ? -12.028 -0.206 17.744 1.00 80.25 91 LYS A N 1
ATOM 684 C CA . LYS A 1 91 ? -12.874 -0.020 16.552 1.00 80.25 91 LYS A CA 1
ATOM 685 C C . LYS A 1 91 ? -12.471 1.165 15.664 1.00 80.25 91 LYS A C 1
ATOM 687 O O . LYS A 1 91 ? -12.836 1.166 14.495 1.00 80.25 91 LYS A O 1
ATOM 692 N N . LYS A 1 92 ? -11.733 2.146 16.192 1.00 85.50 92 LYS A N 1
ATOM 693 C CA . LYS A 1 92 ? -11.262 3.324 15.444 1.00 85.50 92 LYS A CA 1
ATOM 694 C C . LYS A 1 92 ? -9.780 3.238 15.066 1.00 85.50 92 LYS A C 1
ATOM 696 O O . LYS A 1 92 ? -9.183 4.261 14.743 1.00 85.50 92 LYS A O 1
ATOM 701 N N . ARG A 1 93 ? -9.176 2.048 15.141 1.00 94.38 93 ARG A N 1
ATOM 702 C CA . ARG A 1 93 ? -7.815 1.793 14.659 1.00 94.38 93 ARG A CA 1
ATOM 703 C C . ARG A 1 93 ? -7.896 1.176 13.265 1.00 94.38 93 ARG A C 1
ATOM 705 O O . ARG A 1 93 ? -8.624 0.208 13.073 1.00 94.38 93 ARG A O 1
ATOM 712 N N . VAL A 1 94 ? -7.193 1.747 12.291 1.00 97.69 94 VAL A N 1
ATOM 713 C CA . VAL A 1 94 ? -7.171 1.247 10.905 1.00 97.69 94 VAL A CA 1
ATOM 714 C C . VAL A 1 94 ? -5.747 1.315 10.363 1.00 97.69 94 VAL A C 1
ATOM 716 O O . VAL A 1 94 ? -5.079 2.340 10.477 1.00 97.69 94 VAL A O 1
ATOM 719 N N . GLY A 1 95 ? -5.272 0.216 9.781 1.00 98.50 95 GLY A N 1
ATOM 720 C CA . GLY A 1 95 ? -3.984 0.183 9.099 1.00 98.50 95 GLY A CA 1
ATOM 721 C C . GLY A 1 95 ? -4.166 0.510 7.623 1.00 98.50 95 GLY A C 1
ATOM 722 O O . GLY A 1 95 ? -5.056 -0.040 6.980 1.00 98.50 95 GLY A O 1
ATOM 723 N N . ILE A 1 96 ? -3.326 1.380 7.074 1.00 98.88 96 ILE A N 1
ATOM 724 C CA . ILE A 1 96 ? -3.226 1.601 5.632 1.00 98.88 96 ILE A CA 1
ATOM 725 C C . ILE A 1 96 ? -1.927 0.963 5.149 1.00 98.88 96 ILE A C 1
ATOM 727 O O . ILE A 1 96 ? -0.860 1.260 5.680 1.00 98.88 96 ILE A O 1
ATOM 731 N N . ILE A 1 97 ? -2.002 0.108 4.134 1.00 98.88 97 ILE A N 1
ATOM 732 C CA . ILE A 1 97 ? -0.831 -0.452 3.453 1.00 98.88 97 ILE A CA 1
ATOM 733 C C . ILE A 1 97 ? -0.784 0.154 2.054 1.00 98.88 97 ILE A C 1
ATOM 735 O O . ILE A 1 97 ? -1.685 -0.076 1.250 1.00 98.88 97 ILE A O 1
ATOM 739 N N . GLY A 1 98 ? 0.238 0.957 1.777 1.00 98.56 98 GLY A N 1
ATOM 740 C CA . GLY A 1 98 ? 0.396 1.669 0.510 1.00 98.56 98 GLY A CA 1
ATOM 741 C C . GLY A 1 98 ? 1.650 1.247 -0.246 1.00 98.56 98 GLY A C 1
ATOM 742 O O . GLY A 1 98 ? 2.607 0.750 0.347 1.00 98.56 98 GLY A O 1
ATOM 743 N N . THR A 1 99 ? 1.658 1.465 -1.559 1.00 97.94 99 THR A N 1
ATOM 744 C CA . THR A 1 99 ? 2.847 1.281 -2.402 1.00 97.94 99 THR A CA 1
ATOM 745 C C . THR A 1 99 ? 2.905 2.333 -3.508 1.00 97.94 99 THR A C 1
ATOM 747 O O . THR A 1 99 ? 1.872 2.865 -3.925 1.00 97.94 99 THR A O 1
ATOM 750 N N . GLY A 1 100 ? 4.107 2.632 -4.006 1.00 95.75 100 GLY A N 1
ATOM 751 C CA . GLY A 1 100 ? 4.293 3.623 -5.066 1.00 95.75 100 GLY A CA 1
ATOM 752 C C . GLY A 1 100 ? 3.892 5.050 -4.665 1.00 95.75 100 GLY A C 1
ATOM 753 O O . GLY A 1 100 ? 3.778 5.387 -3.484 1.00 95.75 100 GLY A O 1
ATOM 754 N N . GLY A 1 101 ? 3.668 5.906 -5.665 1.00 93.06 101 GLY A N 1
ATOM 755 C CA . GLY A 1 101 ? 3.430 7.342 -5.462 1.00 93.06 101 GLY A CA 1
ATOM 756 C C . GLY A 1 101 ? 2.159 7.688 -4.674 1.00 93.06 101 GLY A C 1
ATOM 757 O O . GLY A 1 101 ? 2.084 8.759 -4.068 1.00 93.06 101 GLY A O 1
ATOM 758 N N . LEU A 1 102 ? 1.172 6.785 -4.611 1.00 95.31 102 LEU A N 1
ATOM 759 C CA . LEU A 1 102 ? -0.044 7.004 -3.817 1.00 95.31 102 LEU A CA 1
ATOM 760 C C . LEU A 1 102 ? 0.199 6.958 -2.306 1.00 95.31 102 LEU A C 1
ATOM 762 O O . LEU A 1 102 ? -0.647 7.438 -1.548 1.00 95.31 102 LEU A O 1
ATOM 766 N N . LEU A 1 103 ? 1.357 6.465 -1.852 1.00 97.25 103 LEU A N 1
ATOM 767 C CA . LEU A 1 103 ? 1.704 6.472 -0.434 1.00 97.25 103 LEU A CA 1
ATOM 768 C C . LEU A 1 103 ? 1.667 7.889 0.159 1.00 97.25 103 LEU A C 1
ATOM 770 O O . LEU A 1 103 ? 1.191 8.070 1.276 1.00 97.25 103 LEU A O 1
ATOM 774 N N . HIS A 1 104 ? 2.070 8.910 -0.605 1.00 96.94 104 HIS A N 1
ATOM 775 C CA . HIS A 1 104 ? 1.935 10.305 -0.182 1.00 96.94 104 HIS A CA 1
ATOM 776 C C . HIS A 1 104 ? 0.475 10.666 0.150 1.00 96.94 104 HIS A C 1
ATOM 778 O O . HIS A 1 104 ? 0.203 11.239 1.204 1.00 96.94 104 HIS A O 1
ATOM 784 N N . LYS A 1 105 ? -0.485 10.296 -0.711 1.00 97.44 105 LYS A N 1
ATOM 785 C CA . LYS A 1 105 ? -1.914 10.578 -0.480 1.00 97.44 105 LYS A CA 1
ATOM 786 C C . LYS A 1 105 ? -2.442 9.811 0.740 1.00 97.44 105 LYS A C 1
ATOM 788 O O . LYS A 1 105 ? -3.233 10.364 1.500 1.00 97.44 105 LYS A O 1
ATOM 793 N N . ALA A 1 106 ? -1.951 8.593 0.979 1.00 98.38 106 ALA A N 1
ATOM 794 C CA . ALA A 1 106 ? -2.263 7.830 2.188 1.00 98.38 106 ALA A CA 1
ATOM 795 C C . ALA A 1 106 ? -1.762 8.515 3.473 1.00 98.38 106 ALA A C 1
ATOM 797 O O . ALA A 1 106 ? -2.491 8.544 4.463 1.00 98.38 106 ALA A O 1
ATOM 798 N N . LEU A 1 107 ? -0.562 9.109 3.460 1.00 98.50 107 LEU A N 1
ATOM 799 C CA . LEU A 1 107 ? -0.027 9.868 4.600 1.00 98.50 107 LEU A CA 1
ATOM 800 C C . LEU A 1 107 ? -0.856 11.122 4.896 1.00 98.50 107 LEU A C 1
ATOM 802 O O . LEU A 1 107 ? -1.172 11.388 6.056 1.00 98.50 107 LEU A O 1
ATOM 806 N N . VAL A 1 108 ? -1.255 11.864 3.857 1.00 98.25 108 VAL A N 1
ATOM 807 C CA . VAL A 1 108 ? -2.129 13.038 4.015 1.00 98.25 108 VAL A CA 1
ATOM 808 C C . VAL A 1 108 ? -3.484 12.626 4.596 1.00 98.25 108 VAL A C 1
ATOM 810 O O . VAL A 1 108 ? -3.916 13.192 5.599 1.00 98.25 108 VAL A O 1
ATOM 813 N N . ALA A 1 109 ? -4.110 11.581 4.043 1.00 98.38 109 ALA A N 1
ATOM 814 C CA . ALA A 1 109 ? -5.369 11.048 4.560 1.00 98.38 109 ALA A CA 1
ATOM 815 C C . ALA A 1 109 ? -5.252 10.608 6.028 1.00 98.38 109 ALA A C 1
ATOM 817 O O . ALA A 1 109 ? -6.115 10.942 6.836 1.00 98.38 109 ALA A O 1
ATOM 818 N N . ALA A 1 110 ? -4.178 9.899 6.392 1.00 98.25 110 ALA A N 1
ATOM 819 C CA . ALA A 1 110 ? -3.936 9.449 7.761 1.00 98.25 110 ALA A CA 1
ATOM 820 C C . ALA A 1 110 ? 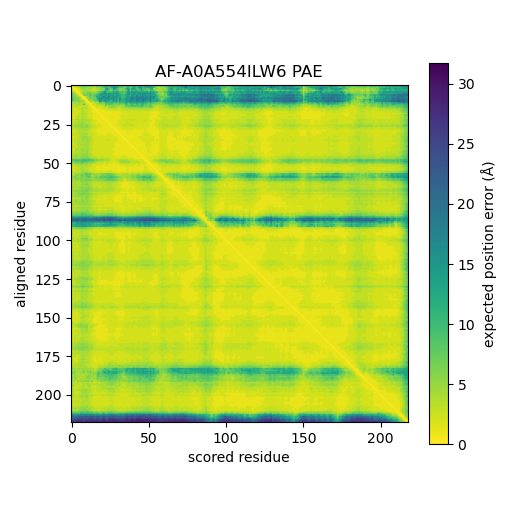-3.820 10.617 8.747 1.00 98.25 110 ALA A C 1
ATOM 822 O O . ALA A 1 110 ? -4.384 10.553 9.840 1.00 98.25 110 ALA A O 1
ATOM 823 N N . ARG A 1 111 ? -3.140 11.700 8.350 1.00 97.88 111 ARG A N 1
ATOM 824 C CA . ARG A 1 111 ? -3.012 12.902 9.179 1.00 97.88 111 ARG A CA 1
ATOM 825 C C . ARG A 1 111 ? -4.345 13.615 9.380 1.00 97.88 111 ARG A C 1
ATOM 827 O O . ARG A 1 111 ? -4.642 14.043 10.492 1.00 97.88 111 ARG A O 1
ATOM 834 N N . GLU A 1 112 ? -5.154 13.735 8.332 1.00 98.12 112 GLU A N 1
ATOM 835 C CA . GLU A 1 112 ? -6.493 14.322 8.440 1.00 98.12 112 GLU A CA 1
ATOM 836 C C . GLU A 1 112 ? -7.422 13.477 9.321 1.00 98.12 112 GLU A C 1
ATOM 838 O O . GLU A 1 112 ? -8.099 14.015 10.191 1.00 98.12 112 GLU A O 1
ATOM 843 N N . LEU A 1 113 ? -7.409 12.154 9.147 1.00 97.06 113 LEU A N 1
ATOM 844 C CA . LEU A 1 113 ? -8.214 11.217 9.937 1.00 97.06 113 LEU A CA 1
ATOM 845 C C . LEU A 1 113 ? -7.827 11.211 11.418 1.00 97.06 113 LEU A C 1
ATOM 847 O O . LEU A 1 113 ? -8.700 11.101 12.279 1.00 97.06 113 LEU A O 1
ATOM 851 N N . GLU A 1 114 ? -6.539 11.373 11.732 1.00 95.50 114 GLU A N 1
ATOM 852 C CA . GLU A 1 114 ? -6.096 11.547 13.115 1.00 95.50 114 GLU A CA 1
ATOM 853 C C . GLU A 1 114 ? -6.718 12.799 13.748 1.00 95.50 114 GLU A C 1
ATOM 855 O O . GLU A 1 114 ? -7.223 12.729 14.867 1.00 95.50 114 GLU A O 1
ATOM 860 N N . ASN A 1 115 ? -6.775 13.921 13.024 1.00 94.88 115 ASN A N 1
ATOM 861 C CA . ASN A 1 115 ? -7.439 15.135 13.517 1.00 94.88 115 ASN A CA 1
ATOM 862 C C . ASN A 1 115 ? -8.954 14.936 13.728 1.00 94.88 115 ASN A C 1
ATOM 864 O O . ASN A 1 115 ? -9.563 15.641 14.529 1.00 94.88 115 ASN A O 1
ATOM 868 N N . GLU A 1 116 ? -9.553 13.957 13.049 1.00 94.69 116 GLU A N 1
ATOM 869 C CA . GLU A 1 116 ? -10.952 13.536 13.208 1.00 94.69 116 GLU A CA 1
ATOM 870 C C . GLU A 1 116 ? -11.136 12.454 14.299 1.00 94.69 116 GLU A C 1
ATOM 872 O O . GLU A 1 116 ? -12.241 11.953 14.525 1.00 94.69 116 GLU A O 1
ATOM 877 N N . GLY A 1 117 ? -10.067 12.093 15.018 1.00 94.19 117 GLY A N 1
ATOM 878 C CA . GLY A 1 117 ? -10.101 11.137 16.127 1.00 94.19 117 GLY A CA 1
ATOM 879 C C . GLY A 1 117 ? -10.033 9.664 15.706 1.00 94.19 117 GLY A C 1
ATOM 880 O O . GLY A 1 117 ? -10.392 8.784 16.498 1.00 94.19 117 GLY A O 1
ATOM 881 N N . ILE A 1 118 ? -9.596 9.380 14.477 1.00 95.81 118 ILE A N 1
ATOM 882 C CA . ILE A 1 118 ? -9.378 8.025 13.959 1.00 95.81 118 ILE A CA 1
ATOM 883 C C . ILE A 1 118 ? -7.883 7.703 14.009 1.00 95.81 118 ILE A C 1
ATOM 885 O O . ILE A 1 118 ? -7.056 8.405 13.434 1.00 95.81 118 ILE A O 1
ATOM 889 N N . ALA A 1 119 ? -7.518 6.616 14.687 1.00 96.94 119 ALA A N 1
ATOM 890 C CA . ALA A 1 119 ? -6.124 6.212 14.819 1.00 96.94 119 ALA A CA 1
ATOM 891 C C . ALA A 1 119 ? -5.681 5.418 13.584 1.00 96.94 119 ALA A C 1
ATOM 893 O O . ALA A 1 119 ? -6.099 4.276 13.385 1.00 96.94 119 ALA A O 1
ATOM 894 N N . VAL A 1 120 ? -4.819 6.016 12.765 1.00 97.88 120 VAL A N 1
ATOM 895 C CA . VAL A 1 120 ? -4.307 5.397 11.537 1.00 97.88 120 VAL A CA 1
ATOM 896 C C . VAL A 1 120 ? -2.817 5.085 11.657 1.00 97.88 120 VAL A C 1
ATOM 898 O O . VAL A 1 120 ? -2.040 5.910 12.139 1.00 97.88 120 VAL A O 1
ATOM 901 N N . THR A 1 121 ? -2.411 3.912 11.176 1.00 98.50 121 THR A N 1
ATOM 902 C CA . THR A 1 121 ? -0.999 3.544 10.981 1.00 98.50 121 THR A CA 1
ATOM 903 C C . THR A 1 121 ? -0.777 3.269 9.494 1.00 98.50 121 THR A C 1
ATOM 905 O O . THR A 1 121 ? -1.524 2.493 8.904 1.00 98.50 121 THR A O 1
ATOM 908 N N . VAL A 1 122 ? 0.216 3.911 8.869 1.00 98.81 122 VAL A N 1
ATOM 909 C CA . VAL A 1 122 ? 0.535 3.762 7.438 1.00 98.81 122 VAL A CA 1
ATOM 910 C C . VAL A 1 122 ? 1.833 2.978 7.273 1.00 98.81 122 VAL A C 1
ATOM 912 O O . VAL A 1 122 ? 2.887 3.381 7.772 1.00 98.81 122 VAL A O 1
ATOM 915 N N . LEU A 1 123 ? 1.751 1.875 6.536 1.00 98.81 123 LEU A N 1
ATOM 916 C CA . LEU A 1 123 ? 2.856 0.996 6.184 1.00 98.81 123 LEU A CA 1
ATOM 917 C C . LEU A 1 123 ? 3.180 1.148 4.692 1.00 98.81 123 LEU A C 1
ATOM 919 O O . LEU A 1 123 ? 2.321 0.928 3.838 1.00 98.81 123 LEU A O 1
ATOM 923 N N . ASN A 1 124 ? 4.426 1.496 4.385 1.00 98.69 124 ASN A N 1
ATOM 924 C CA . ASN A 1 124 ? 4.979 1.416 3.042 1.00 98.69 124 ASN A CA 1
ATOM 925 C C . ASN A 1 124 ? 5.362 -0.033 2.730 1.00 98.69 124 ASN A C 1
ATOM 927 O O . ASN A 1 124 ? 6.244 -0.603 3.381 1.00 98.69 124 ASN A O 1
ATOM 931 N N . LEU A 1 125 ? 4.727 -0.608 1.714 1.00 98.50 125 LEU A N 1
ATOM 932 C CA . LEU A 1 125 ? 5.053 -1.917 1.167 1.00 98.50 125 LEU A CA 1
ATOM 933 C C . LEU A 1 125 ? 5.697 -1.741 -0.213 1.00 98.50 125 LEU A C 1
ATOM 935 O O . LEU A 1 125 ? 5.083 -1.976 -1.256 1.00 98.50 125 LEU A O 1
ATOM 939 N N . SER A 1 126 ? 6.955 -1.303 -0.219 1.00 97.75 126 SER A N 1
ATOM 940 C CA . SER A 1 126 ? 7.717 -1.064 -1.450 1.00 97.75 126 SER A CA 1
ATOM 941 C C . SER A 1 126 ? 8.239 -2.346 -2.103 1.00 97.75 126 SER A C 1
ATOM 943 O O . SER A 1 126 ? 8.615 -2.325 -3.272 1.00 97.75 126 SER A O 1
ATOM 945 N N . THR A 1 127 ? 8.205 -3.485 -1.401 1.00 98.50 127 THR A N 1
ATOM 946 C CA . THR A 1 127 ? 8.428 -4.817 -1.984 1.00 98.50 127 THR A CA 1
ATOM 947 C C . THR A 1 127 ? 7.118 -5.608 -1.991 1.00 98.50 127 THR A C 1
ATOM 949 O O . THR A 1 127 ? 6.636 -6.029 -0.942 1.00 98.50 127 THR A O 1
ATOM 952 N N . ILE A 1 128 ? 6.555 -5.844 -3.179 1.00 98.38 128 ILE A N 1
ATOM 953 C CA . ILE A 1 128 ? 5.348 -6.666 -3.368 1.00 98.38 128 ILE A CA 1
ATOM 954 C C . ILE A 1 128 ? 5.719 -8.150 -3.465 1.00 98.38 128 ILE A C 1
ATOM 956 O O . ILE A 1 128 ? 4.923 -9.023 -3.127 1.00 98.38 128 ILE A O 1
ATOM 960 N N . LYS A 1 129 ? 6.933 -8.458 -3.932 1.00 98.44 129 LYS A N 1
ATOM 961 C CA . LYS A 1 129 ? 7.473 -9.819 -3.957 1.00 98.44 129 LYS A CA 1
ATOM 962 C C . LYS A 1 129 ? 8.988 -9.781 -3.734 1.00 98.44 129 LYS A C 1
ATOM 964 O O . LYS A 1 129 ? 9.670 -9.146 -4.538 1.00 98.44 129 LYS A O 1
ATOM 969 N N . PRO A 1 130 ? 9.531 -10.459 -2.707 1.00 98.06 130 PRO A N 1
ATOM 970 C CA . PRO A 1 130 ? 8.827 -11.154 -1.619 1.00 98.06 130 PRO A CA 1
ATOM 971 C C . PRO A 1 130 ? 8.100 -10.187 -0.664 1.00 98.06 130 PRO A C 1
ATOM 973 O O . PRO A 1 130 ? 8.554 -9.070 -0.454 1.00 98.06 130 PRO A O 1
ATOM 976 N N . LEU A 1 131 ? 6.985 -10.623 -0.075 1.00 97.00 131 LEU A N 1
ATOM 977 C CA . LEU A 1 131 ? 6.237 -9.830 0.909 1.00 97.00 131 LEU A CA 1
ATOM 978 C C . LEU A 1 131 ? 6.884 -9.883 2.294 1.00 97.00 131 LEU A C 1
ATOM 980 O O . LEU A 1 131 ? 7.319 -10.946 2.737 1.00 97.00 131 LEU A O 1
ATOM 984 N N . ASP A 1 132 ? 6.803 -8.772 3.024 1.00 98.62 132 ASP A N 1
ATOM 985 C CA . ASP A 1 132 ? 7.014 -8.753 4.473 1.00 98.62 132 ASP A CA 1
ATOM 986 C C . ASP A 1 132 ? 5.739 -9.218 5.199 1.00 98.62 132 ASP A C 1
ATOM 988 O O . ASP A 1 132 ? 4.932 -8.426 5.694 1.00 98.62 132 ASP A O 1
ATOM 992 N N . GLU A 1 133 ? 5.505 -10.533 5.207 1.00 98.62 133 GLU A N 1
ATOM 993 C CA . GLU A 1 133 ? 4.299 -11.103 5.820 1.00 98.62 133 GLU A CA 1
ATOM 994 C C . GLU A 1 133 ? 4.217 -10.824 7.334 1.00 98.62 133 GLU A C 1
ATOM 996 O O . GLU A 1 133 ? 3.118 -10.776 7.889 1.00 98.62 133 GLU A O 1
ATOM 1001 N N . GLU A 1 134 ? 5.355 -10.653 8.012 1.00 98.62 134 GLU A N 1
ATOM 1002 C CA . GLU A 1 134 ? 5.410 -10.370 9.450 1.00 98.62 134 GLU A CA 1
ATOM 1003 C C . GLU A 1 134 ? 4.913 -8.959 9.753 1.00 98.62 134 GLU A C 1
ATOM 1005 O O . GLU A 1 134 ? 4.049 -8.795 10.618 1.00 98.62 134 GLU A O 1
ATOM 1010 N N . ALA A 1 135 ? 5.384 -7.955 9.006 1.00 98.69 135 ALA A N 1
ATOM 1011 C CA . ALA A 1 135 ? 4.923 -6.577 9.154 1.00 98.69 135 ALA A CA 1
ATOM 1012 C C . ALA A 1 135 ? 3.423 -6.433 8.848 1.00 98.69 135 ALA A C 1
ATOM 1014 O O . ALA A 1 135 ? 2.707 -5.752 9.585 1.00 98.69 135 ALA A O 1
ATOM 1015 N N . ILE A 1 136 ? 2.927 -7.124 7.813 1.00 98.81 136 ILE A N 1
ATOM 1016 C CA . ILE A 1 136 ? 1.496 -7.140 7.463 1.00 98.81 136 ILE A CA 1
ATOM 1017 C C . ILE A 1 136 ? 0.665 -7.698 8.624 1.00 98.81 136 ILE A C 1
ATOM 1019 O O . ILE A 1 136 ? -0.318 -7.082 9.038 1.00 98.81 136 ILE A O 1
ATOM 1023 N N . VAL A 1 137 ? 1.063 -8.844 9.187 1.00 98.75 137 VAL A N 1
ATOM 1024 C CA . VAL A 1 137 ? 0.345 -9.464 10.313 1.00 98.75 137 VAL A CA 1
ATOM 1025 C C . VAL A 1 137 ? 0.457 -8.621 11.585 1.00 98.75 137 VAL A C 1
ATOM 1027 O O . VAL A 1 137 ? -0.511 -8.536 12.340 1.00 98.75 137 VAL A O 1
ATOM 1030 N N . ALA A 1 138 ? 1.601 -7.983 11.837 1.00 98.62 138 ALA A N 1
ATOM 1031 C CA . ALA A 1 138 ? 1.777 -7.091 12.980 1.00 98.62 138 ALA A CA 1
ATOM 1032 C C . ALA A 1 138 ? 0.825 -5.887 12.902 1.00 98.62 138 ALA A C 1
ATOM 1034 O O . ALA A 1 138 ? 0.105 -5.621 13.865 1.00 98.62 138 ALA A O 1
ATOM 1035 N N . LEU A 1 139 ? 0.741 -5.230 11.740 1.00 98.44 139 LEU A N 1
ATOM 1036 C CA . LEU A 1 139 ? -0.204 -4.134 11.508 1.00 98.44 139 LEU A CA 1
ATOM 1037 C C . LEU A 1 139 ? -1.660 -4.605 11.634 1.00 98.44 139 LEU A C 1
ATOM 1039 O O . LEU A 1 139 ? -2.482 -3.945 12.267 1.00 98.44 139 LEU A O 1
ATOM 1043 N N . ALA A 1 140 ? -1.980 -5.776 11.081 1.00 97.88 140 ALA A N 1
ATOM 1044 C CA . ALA A 1 140 ? -3.306 -6.376 11.185 1.00 97.88 140 ALA A CA 1
ATOM 1045 C C . ALA A 1 140 ? -3.721 -6.643 12.642 1.00 97.88 140 ALA A C 1
ATOM 1047 O O . ALA A 1 140 ? -4.872 -6.404 12.996 1.00 97.88 140 ALA A O 1
ATOM 1048 N N . LYS A 1 141 ? -2.795 -7.078 13.508 1.00 96.69 141 LYS A N 1
ATOM 1049 C CA . LYS A 1 141 ? -3.045 -7.229 14.954 1.00 96.69 141 LYS A CA 1
ATOM 1050 C C . LYS A 1 141 ? -3.215 -5.883 15.658 1.00 96.69 141 LYS A C 1
ATOM 1052 O O . LYS A 1 141 ? -4.077 -5.765 16.523 1.00 96.69 141 LYS A O 1
ATOM 1057 N N . GLU A 1 142 ? -2.403 -4.889 15.296 1.00 95.12 142 GLU A N 1
ATOM 1058 C CA . GLU A 1 142 ? -2.444 -3.536 15.872 1.00 95.12 142 GLU A CA 1
ATOM 1059 C C . GLU A 1 142 ? -3.782 -2.835 15.582 1.00 95.12 142 GLU A C 1
ATOM 1061 O O . GLU A 1 142 ? -4.355 -2.190 16.464 1.00 95.12 142 GLU A O 1
ATOM 1066 N N . CYS A 1 143 ? -4.294 -2.974 14.356 1.00 95.38 143 CYS A N 1
ATOM 1067 C CA . CYS A 1 143 ? -5.440 -2.202 13.878 1.00 95.38 143 CYS A CA 1
ATOM 1068 C C . CYS A 1 143 ? -6.743 -3.008 13.775 1.00 95.38 143 CYS A C 1
ATOM 1070 O O . CYS A 1 143 ? -7.827 -2.441 13.851 1.00 95.38 143 CYS A O 1
ATOM 1072 N N . GLY A 1 144 ? -6.673 -4.320 13.552 1.00 94.06 144 GLY A N 1
ATOM 1073 C CA . GLY A 1 144 ? -7.840 -5.186 13.356 1.00 94.06 144 GLY A CA 1
ATOM 1074 C C . GLY A 1 144 ? -8.606 -4.973 12.045 1.00 94.06 144 GLY A C 1
ATOM 1075 O O . GLY A 1 144 ? -9.550 -5.712 11.786 1.00 94.06 144 GLY A O 1
ATOM 1076 N N . ARG A 1 145 ? -8.236 -3.974 11.233 1.00 96.19 145 ARG A N 1
ATOM 1077 C CA . ARG A 1 145 ? -8.810 -3.654 9.916 1.00 96.19 145 ARG A CA 1
ATOM 1078 C C . ARG A 1 145 ? -7.745 -3.017 9.033 1.00 96.19 145 ARG A C 1
ATOM 1080 O O . ARG A 1 145 ? -6.948 -2.220 9.535 1.00 96.19 145 ARG A O 1
ATOM 1087 N N . ILE A 1 146 ? -7.758 -3.336 7.742 1.00 98.50 146 ILE A N 1
ATOM 1088 C CA . ILE A 1 146 ? -6.764 -2.853 6.778 1.00 98.50 146 ILE A CA 1
ATOM 1089 C C . ILE A 1 146 ? -7.442 -2.200 5.570 1.00 98.50 146 ILE A C 1
ATOM 1091 O O . ILE A 1 146 ? -8.450 -2.685 5.065 1.00 98.50 146 ILE A O 1
ATOM 1095 N N . VAL A 1 147 ? -6.851 -1.115 5.080 1.00 98.81 147 VAL A N 1
ATOM 1096 C CA . VAL A 1 147 ? -7.105 -0.546 3.754 1.00 98.81 147 VAL A CA 1
ATOM 1097 C C . VAL A 1 147 ? -5.815 -0.669 2.949 1.00 98.81 147 VAL A C 1
ATOM 1099 O O . VAL A 1 147 ? -4.751 -0.269 3.415 1.00 98.81 147 VAL A O 1
ATOM 1102 N N . THR A 1 148 ? -5.885 -1.227 1.747 1.00 98.88 148 THR A N 1
ATOM 1103 C CA . THR A 1 148 ? -4.746 -1.260 0.814 1.00 98.88 148 THR A CA 1
ATOM 1104 C C . THR A 1 148 ? -4.893 -0.152 -0.215 1.00 98.88 148 THR A C 1
ATOM 1106 O O . THR A 1 148 ? -6.012 0.143 -0.622 1.00 98.88 148 THR A O 1
ATOM 1109 N N . VAL A 1 149 ? -3.790 0.489 -0.605 1.00 98.69 149 VAL A N 1
ATOM 1110 C CA . VAL A 1 149 ? -3.780 1.603 -1.564 1.00 98.69 149 VAL A CA 1
ATOM 1111 C C . VAL A 1 149 ? -2.699 1.365 -2.611 1.00 98.69 149 VAL A C 1
ATOM 1113 O O . VAL A 1 149 ? -1.504 1.395 -2.305 1.00 98.69 149 VAL A O 1
ATOM 1116 N N . GLU A 1 150 ? -3.111 1.151 -3.856 1.00 97.56 150 GLU A N 1
ATOM 1117 C CA . GLU A 1 150 ? -2.203 0.950 -4.981 1.00 97.56 150 GLU A CA 1
ATOM 1118 C C . GLU A 1 150 ? -2.703 1.611 -6.260 1.00 97.56 150 GLU A C 1
ATOM 1120 O O . GLU A 1 150 ? -3.895 1.690 -6.529 1.00 97.56 150 GLU A O 1
ATOM 1125 N N . GLU A 1 151 ? -1.765 2.061 -7.088 1.00 95.62 151 GLU A N 1
ATOM 1126 C CA . GLU A 1 151 ? -2.078 2.599 -8.408 1.00 95.62 151 GLU A CA 1
ATOM 1127 C C . GLU A 1 151 ? -2.015 1.492 -9.466 1.00 95.62 151 GLU A C 1
ATOM 1129 O O . GLU A 1 151 ? -1.132 1.477 -10.327 1.00 95.62 151 GLU A O 1
ATOM 1134 N N . HIS A 1 152 ? -2.882 0.497 -9.326 1.00 96.88 152 HIS A N 1
ATOM 1135 C CA . HIS A 1 152 ? -2.898 -0.741 -10.109 1.00 96.88 152 HIS A CA 1
ATOM 1136 C C . HIS A 1 152 ? -4.300 -1.368 -10.013 1.00 96.88 152 HIS A C 1
ATOM 1138 O O . HIS A 1 152 ? -5.098 -0.964 -9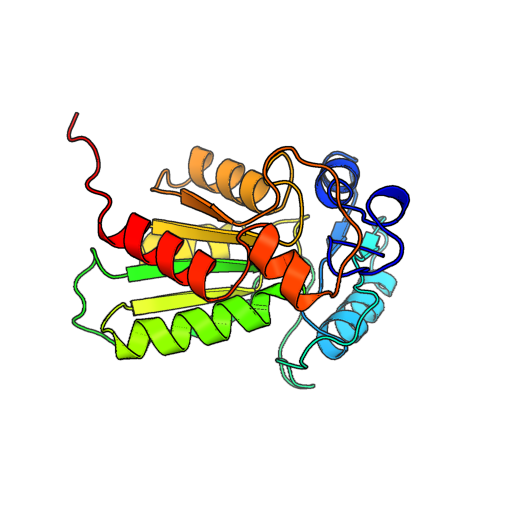.165 1.00 96.88 152 HIS A O 1
ATOM 1144 N N . GLN A 1 153 ? -4.629 -2.343 -10.866 1.00 97.25 153 GLN A N 1
ATOM 1145 C CA . GLN A 1 153 ? -5.830 -3.160 -10.686 1.00 97.25 153 GLN A CA 1
ATOM 1146 C C . GLN A 1 153 ? -5.836 -3.793 -9.291 1.00 97.25 153 GLN A C 1
ATOM 1148 O O . GLN A 1 153 ? -4.844 -4.392 -8.868 1.00 97.25 153 GLN A O 1
ATOM 1153 N N . ILE A 1 154 ? -6.975 -3.745 -8.603 1.00 97.38 154 ILE A N 1
ATOM 1154 C CA . ILE A 1 154 ? -7.122 -4.450 -7.320 1.00 97.38 154 ILE A CA 1
ATOM 1155 C C . ILE A 1 154 ? -6.979 -5.974 -7.493 1.00 97.38 154 ILE A C 1
ATOM 1157 O O . ILE A 1 154 ? -6.567 -6.688 -6.578 1.00 97.38 154 ILE A O 1
ATOM 1161 N N . ALA A 1 155 ? -7.284 -6.483 -8.692 1.00 97.44 155 ALA A N 1
ATOM 1162 C CA . ALA A 1 155 ? -7.126 -7.882 -9.051 1.00 97.44 155 ALA A CA 1
ATOM 1163 C C . ALA A 1 155 ? -5.646 -8.211 -9.305 1.00 97.44 155 ALA A C 1
ATOM 1165 O O . ALA A 1 155 ? -5.012 -7.674 -10.212 1.00 97.44 155 ALA A O 1
ATOM 1166 N N . GLY A 1 156 ? -5.087 -9.115 -8.498 1.00 96.81 156 GLY A N 1
ATOM 1167 C CA . GLY A 1 156 ? -3.719 -9.620 -8.659 1.00 96.81 156 GLY A CA 1
ATOM 1168 C C . GLY A 1 156 ? -2.599 -8.684 -8.181 1.00 96.81 156 GLY A C 1
ATOM 1169 O O . GLY A 1 156 ? -1.461 -9.149 -8.071 1.00 96.81 156 GLY A O 1
ATOM 1170 N N . GLY A 1 157 ? -2.919 -7.427 -7.854 1.00 97.81 157 GLY A N 1
ATOM 1171 C CA . GLY A 1 157 ? -1.997 -6.404 -7.354 1.00 97.81 157 GLY A CA 1
ATOM 1172 C C . GLY A 1 157 ? -1.484 -6.622 -5.924 1.00 97.81 157 GLY A C 1
ATOM 1173 O O . GLY A 1 157 ? -1.537 -7.724 -5.364 1.00 97.81 157 GLY A O 1
ATOM 1174 N N . MET A 1 158 ? -0.967 -5.549 -5.329 1.00 98.50 158 MET A N 1
ATOM 1175 C CA . MET A 1 158 ? -0.430 -5.509 -3.967 1.00 98.50 158 MET A CA 1
ATOM 1176 C C . MET A 1 158 ? -1.500 -5.832 -2.922 1.00 98.50 158 MET A C 1
ATOM 1178 O O . MET A 1 158 ? -1.257 -6.651 -2.035 1.00 98.50 158 MET A O 1
ATOM 1182 N N . GLY A 1 159 ? -2.701 -5.276 -3.065 1.00 98.62 159 GLY A N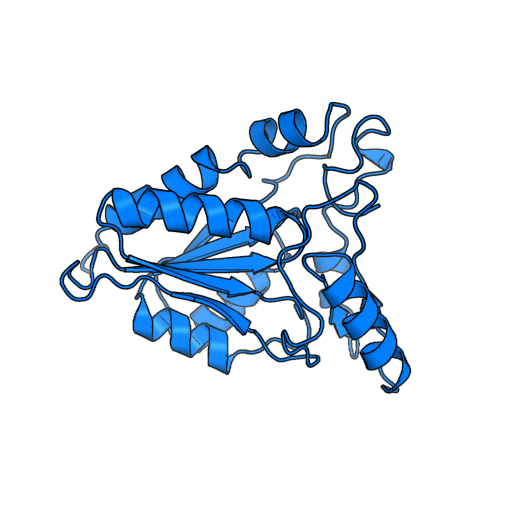 1
ATOM 1183 C CA . GLY A 1 159 ? -3.834 -5.558 -2.199 1.00 98.62 159 GLY A CA 1
ATOM 1184 C C . GLY A 1 159 ? -4.190 -7.041 -2.211 1.00 98.62 159 GLY A C 1
ATOM 1185 O O . GLY A 1 159 ? -4.284 -7.657 -1.149 1.00 98.62 159 GLY A O 1
ATOM 1186 N N . SER A 1 160 ? -4.308 -7.656 -3.393 1.00 98.56 160 SER A N 1
ATOM 1187 C CA . SER A 1 160 ? -4.530 -9.107 -3.522 1.00 98.56 160 SER A CA 1
ATOM 1188 C C . SER A 1 160 ? -3.455 -9.915 -2.788 1.00 98.56 160 SER A C 1
ATOM 1190 O O . SER A 1 160 ? -3.767 -10.879 -2.094 1.00 98.56 160 SER A O 1
ATOM 1192 N N . ALA A 1 161 ? -2.192 -9.504 -2.898 1.00 98.62 161 ALA A N 1
ATOM 1193 C CA . ALA A 1 161 ? -1.078 -10.175 -2.239 1.00 98.62 161 ALA A CA 1
ATOM 1194 C C . ALA A 1 161 ? -1.157 -10.052 -0.699 1.00 98.62 161 ALA A C 1
ATOM 1196 O O . ALA A 1 161 ? -0.930 -11.026 0.019 1.00 98.62 161 ALA A O 1
ATOM 1197 N N . VAL A 1 162 ? -1.559 -8.887 -0.179 1.00 98.81 162 VAL A N 1
ATOM 1198 C CA . VAL A 1 162 ? -1.870 -8.688 1.249 1.00 98.81 162 VAL A CA 1
ATOM 1199 C C . VAL A 1 162 ? -3.036 -9.583 1.684 1.00 98.81 162 VAL A C 1
ATOM 1201 O O . VAL A 1 162 ? -2.953 -10.235 2.727 1.00 98.81 162 VAL A O 1
ATOM 1204 N N . ALA A 1 163 ? -4.099 -9.668 0.882 1.00 98.75 163 ALA A N 1
ATOM 1205 C CA . ALA A 1 163 ? -5.265 -10.503 1.167 1.00 98.75 163 ALA A CA 1
ATOM 1206 C C . ALA A 1 163 ? -4.899 -11.991 1.283 1.00 98.75 163 ALA A C 1
ATOM 1208 O O . ALA A 1 163 ? -5.344 -12.660 2.213 1.00 98.75 163 ALA A O 1
ATOM 1209 N N . GLU A 1 164 ? -4.036 -12.500 0.397 1.00 98.69 164 GLU A N 1
ATOM 1210 C CA . GLU A 1 164 ? -3.516 -13.877 0.440 1.00 98.69 164 GLU A CA 1
ATOM 1211 C C . GLU A 1 164 ? -2.765 -14.182 1.751 1.00 98.69 164 GLU A C 1
ATOM 1213 O O . GLU A 1 164 ? -2.837 -15.296 2.280 1.00 98.69 164 GLU A O 1
ATOM 1218 N N . VAL A 1 165 ? -2.033 -13.208 2.301 1.00 98.62 165 VAL A N 1
ATOM 1219 C CA . VAL A 1 165 ? -1.355 -13.344 3.602 1.00 98.62 165 VAL A CA 1
ATOM 1220 C C . VAL A 1 165 ? -2.370 -13.345 4.742 1.00 98.62 165 VAL A C 1
ATOM 1222 O O . VAL A 1 165 ? -2.340 -14.242 5.589 1.00 98.62 165 VAL A O 1
ATOM 1225 N N . LEU A 1 166 ? -3.285 -12.373 4.760 1.00 98.56 166 LEU A N 1
ATOM 1226 C CA . LEU A 1 166 ? -4.276 -12.232 5.829 1.00 98.56 166 LEU A CA 1
ATOM 1227 C C . LEU A 1 166 ? -5.238 -13.421 5.874 1.00 98.56 166 LEU A C 1
ATOM 1229 O O . LEU A 1 166 ? -5.478 -13.954 6.953 1.00 98.56 166 LEU A O 1
ATOM 1233 N N . ALA A 1 167 ? -5.699 -13.922 4.727 1.00 98.38 167 ALA A N 1
ATOM 1234 C CA . ALA A 1 167 ? -6.562 -15.101 4.657 1.00 98.38 167 ALA A CA 1
ATOM 1235 C C . ALA A 1 167 ? -5.914 -16.352 5.277 1.00 98.38 167 ALA A C 1
ATOM 1237 O O . ALA A 1 167 ? -6.603 -17.161 5.894 1.00 98.38 167 ALA A O 1
ATOM 1238 N N . ARG A 1 168 ? -4.589 -16.506 5.145 1.00 98.12 168 ARG A N 1
ATOM 1239 C CA . ARG A 1 168 ? -3.847 -17.648 5.704 1.00 98.12 168 ARG A CA 1
ATOM 1240 C C . ARG A 1 168 ? -3.480 -17.473 7.177 1.00 98.12 168 ARG A C 1
ATOM 1242 O O . ARG A 1 168 ? -3.377 -18.471 7.884 1.00 98.12 168 ARG A O 1
ATOM 1249 N N . LYS A 1 169 ? -3.218 -16.241 7.631 1.00 98.31 169 LYS A N 1
ATOM 1250 C CA . LYS A 1 169 ? -2.598 -15.986 8.947 1.00 98.31 169 LYS A CA 1
ATOM 1251 C C . LYS A 1 169 ? -3.497 -15.287 9.961 1.00 98.31 169 LYS A C 1
ATOM 1253 O O . LYS A 1 169 ? -3.391 -15.585 11.148 1.00 98.31 169 LYS A O 1
ATOM 1258 N N . LEU A 1 170 ? -4.311 -14.326 9.530 1.00 97.75 170 LEU A N 1
ATOM 1259 C CA . LEU A 1 170 ? -5.164 -13.524 10.407 1.00 97.75 170 LEU A CA 1
ATOM 1260 C C . LEU A 1 170 ? -6.293 -12.861 9.594 1.00 97.75 170 LEU A C 1
ATOM 1262 O O . LEU A 1 170 ? -6.146 -11.708 9.181 1.00 97.75 170 LEU A O 1
ATOM 1266 N N . PRO A 1 171 ? -7.405 -13.574 9.337 1.00 97.00 171 PRO A N 1
ATOM 1267 C CA . PRO A 1 171 ? -8.520 -13.023 8.576 1.00 97.00 171 PRO A CA 1
ATOM 1268 C C . PRO A 1 171 ? -9.162 -11.848 9.318 1.00 97.00 171 PRO A C 1
ATOM 1270 O O . PRO A 1 171 ? -9.687 -12.006 10.420 1.00 97.00 171 PRO A O 1
ATOM 1273 N N . ILE A 1 172 ? -9.117 -10.668 8.707 1.00 95.88 172 ILE A N 1
ATOM 1274 C CA . ILE A 1 172 ? -9.700 -9.425 9.222 1.00 95.88 172 ILE A CA 1
ATOM 1275 C C . ILE A 1 172 ? -10.334 -8.630 8.072 1.00 95.88 172 ILE A C 1
ATOM 1277 O O . ILE A 1 172 ? -10.021 -8.903 6.910 1.00 95.88 172 ILE A O 1
ATOM 1281 N N . PRO A 1 173 ? -11.203 -7.643 8.360 1.00 96.75 173 PRO A N 1
ATOM 1282 C CA . PRO A 1 173 ? -11.749 -6.766 7.331 1.00 96.75 173 PRO A CA 1
ATOM 1283 C C . PRO A 1 173 ? -10.644 -6.067 6.534 1.00 96.75 173 PRO A C 1
ATOM 1285 O O . PRO A 1 173 ? -9.710 -5.497 7.110 1.00 96.75 173 PRO A O 1
ATOM 1288 N N . LEU A 1 174 ? -10.781 -6.117 5.212 1.00 97.69 174 LEU A N 1
ATOM 1289 C CA . LEU A 1 174 ? -9.843 -5.572 4.242 1.00 97.69 174 LEU A CA 1
ATOM 1290 C C . LEU A 1 174 ? -10.619 -4.823 3.155 1.00 97.69 174 LEU A C 1
ATOM 1292 O O . LEU A 1 174 ? -11.525 -5.393 2.549 1.00 97.69 174 LEU A O 1
ATOM 1296 N N . GLU A 1 175 ? -10.247 -3.572 2.899 1.00 98.19 175 GLU A N 1
ATOM 1297 C CA . GLU A 1 175 ? -10.752 -2.765 1.782 1.00 98.19 175 GLU A CA 1
ATOM 1298 C C . GLU A 1 175 ? -9.629 -2.499 0.770 1.00 98.19 175 GLU A C 1
ATOM 1300 O O . GLU A 1 175 ? -8.470 -2.295 1.147 1.00 98.19 175 GLU A O 1
ATOM 1305 N N . PHE A 1 176 ? -9.975 -2.474 -0.517 1.00 98.50 176 PHE A N 1
ATOM 1306 C CA . PHE A 1 176 ? -9.039 -2.210 -1.607 1.00 98.50 176 PHE A CA 1
ATOM 1307 C C . PHE A 1 176 ? -9.285 -0.831 -2.208 1.00 98.50 176 PHE A C 1
ATOM 1309 O O . PHE A 1 176 ? -10.405 -0.522 -2.604 1.00 98.50 176 PHE A O 1
ATOM 1316 N N . ILE A 1 177 ? -8.227 -0.034 -2.315 1.00 98.56 177 ILE A N 1
ATOM 1317 C CA . ILE A 1 177 ? -8.182 1.186 -3.114 1.00 98.56 177 ILE A CA 1
ATOM 1318 C C . ILE A 1 177 ? -7.220 0.943 -4.270 1.00 98.56 177 ILE A C 1
ATOM 1320 O O . ILE A 1 177 ? -6.024 0.727 -4.068 1.00 98.56 177 ILE A O 1
ATOM 1324 N N . GLY A 1 178 ? -7.770 0.978 -5.477 1.00 97.25 178 GLY A N 1
ATOM 1325 C CA . GLY A 1 178 ? -7.059 0.764 -6.726 1.00 97.25 178 GLY A CA 1
ATOM 1326 C C . GLY A 1 178 ? -8.010 0.863 -7.913 1.00 97.25 178 GLY A C 1
ATOM 1327 O O . GLY A 1 178 ? -9.152 1.309 -7.789 1.00 97.25 178 GLY A O 1
ATOM 1328 N N . VAL A 1 179 ? -7.560 0.425 -9.083 1.00 96.25 179 VAL A N 1
ATOM 1329 C CA . VAL A 1 179 ? -8.394 0.378 -10.286 1.00 96.25 179 VAL A CA 1
ATOM 1330 C C . VAL A 1 179 ? -9.321 -0.841 -10.220 1.00 96.25 179 VAL A C 1
ATOM 1332 O O . VAL A 1 179 ? -8.888 -1.955 -9.932 1.00 96.25 179 VAL A O 1
ATOM 1335 N N . HIS A 1 180 ? -10.611 -0.624 -10.480 1.00 95.31 180 HIS A N 1
ATOM 1336 C CA . HIS A 1 180 ? -11.643 -1.664 -10.472 1.00 95.31 180 HIS A CA 1
ATOM 1337 C C . HIS A 1 180 ? -12.034 -2.060 -11.897 1.00 95.31 180 HIS A C 1
ATOM 1339 O O . HIS A 1 180 ? -12.967 -1.474 -12.438 1.00 95.31 180 HIS A O 1
ATOM 1345 N N . ASP A 1 181 ? -11.315 -3.018 -12.485 1.00 94.25 181 ASP A N 1
ATOM 1346 C CA . ASP A 1 181 ? -11.619 -3.646 -13.785 1.00 94.25 181 ASP A CA 1
ATOM 1347 C C . ASP A 1 181 ? -11.956 -2.635 -14.894 1.00 94.25 181 ASP A C 1
ATOM 1349 O O . ASP A 1 181 ? -12.968 -2.696 -15.592 1.00 94.25 181 ASP A O 1
ATOM 1353 N N . ARG A 1 182 ? -11.103 -1.616 -15.000 1.00 91.88 182 ARG A N 1
ATOM 1354 C CA . ARG A 1 182 ? -11.191 -0.568 -16.018 1.00 91.88 182 ARG A CA 1
ATOM 1355 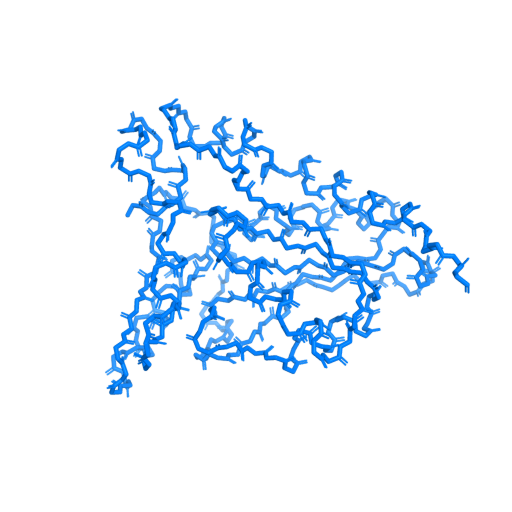C C . ARG A 1 182 ? -9.828 -0.343 -16.642 1.00 91.88 182 ARG A C 1
ATOM 1357 O O . ARG A 1 182 ? -8.818 -0.380 -15.943 1.00 91.88 182 ARG A O 1
ATOM 1364 N N . PHE A 1 183 ? -9.804 -0.052 -17.937 1.00 87.81 183 PHE A N 1
ATOM 1365 C CA . PHE A 1 183 ? -8.603 0.473 -18.581 1.00 87.81 183 PHE A CA 1
ATOM 1366 C C . PHE A 1 183 ? -8.276 1.869 -18.064 1.00 87.81 183 PHE A C 1
ATOM 1368 O O . PHE A 1 183 ? -9.144 2.560 -17.525 1.00 87.81 183 PHE A O 1
ATOM 1375 N N . GLY A 1 184 ? -7.026 2.273 -18.270 1.00 82.88 184 GLY A N 1
ATOM 1376 C CA . GLY A 1 184 ? -6.577 3.645 -18.111 1.00 82.88 184 GLY A CA 1
ATOM 1377 C C . GLY A 1 184 ? -7.243 4.627 -19.087 1.00 82.88 184 GLY A C 1
ATOM 1378 O O . GLY A 1 184 ? -7.834 4.220 -20.089 1.00 82.88 184 GLY A O 1
ATOM 1379 N N . GLN A 1 185 ? -7.118 5.928 -18.830 1.00 82.44 185 GLN A N 1
ATOM 1380 C CA . GLN A 1 185 ? -7.659 6.986 -19.692 1.00 82.44 185 GLN A CA 1
ATOM 1381 C C . GLN A 1 185 ? -6.760 8.225 -19.701 1.00 82.44 185 GLN A C 1
ATOM 1383 O O . GLN A 1 185 ? -5.959 8.428 -18.792 1.00 82.44 185 GLN A O 1
ATOM 1388 N N . SER A 1 186 ? -6.904 9.069 -20.722 1.00 83.38 186 SER A N 1
ATOM 1389 C CA . SER A 1 186 ? -6.178 10.340 -20.808 1.00 83.38 186 SER A CA 1
ATOM 1390 C C . SER A 1 186 ? -6.764 11.386 -19.857 1.00 83.38 186 SER A C 1
ATOM 1392 O O . SER A 1 186 ? -7.973 11.453 -19.650 1.00 83.38 186 SER A O 1
ATOM 1394 N N . GLY A 1 187 ? -5.904 12.241 -19.313 1.00 81.44 187 GLY A N 1
ATOM 1395 C CA . GLY A 1 187 ? -6.281 13.277 -18.353 1.00 81.44 187 GLY A CA 1
ATOM 1396 C C . GLY A 1 187 ? -5.065 13.790 -17.589 1.00 81.44 187 GLY A C 1
ATOM 1397 O O . GLY A 1 187 ? -3.945 13.310 -17.795 1.00 81.44 187 GLY A O 1
ATOM 1398 N N . LYS A 1 188 ? -5.263 14.775 -16.709 1.00 82.62 188 LYS A N 1
ATOM 1399 C CA . LYS A 1 188 ? -4.183 15.214 -15.817 1.00 82.62 188 LYS A CA 1
ATOM 1400 C C . LYS A 1 188 ? -3.988 14.191 -14.692 1.00 82.62 188 LYS A C 1
ATOM 1402 O O . LYS A 1 188 ? -4.985 13.651 -14.216 1.00 82.62 188 LYS A O 1
ATOM 1407 N N . PRO A 1 189 ? -2.753 13.955 -14.217 1.00 80.44 189 PRO A N 1
ATOM 1408 C CA . PRO A 1 189 ? -2.472 12.911 -13.229 1.00 80.44 189 PRO A CA 1
ATOM 1409 C C . PRO A 1 189 ? -3.371 12.952 -11.983 1.00 80.44 189 PRO A C 1
ATOM 1411 O O . 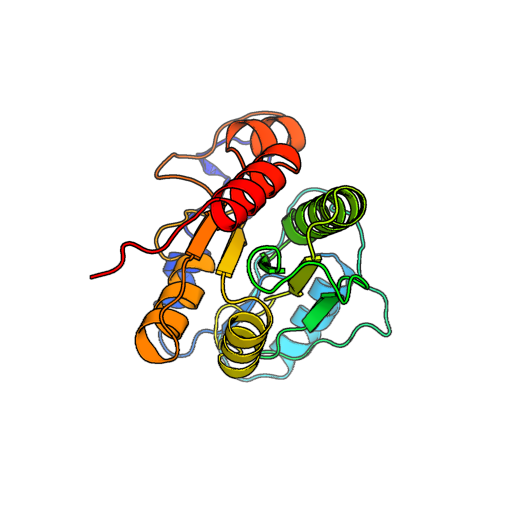PRO A 1 189 ? -3.967 11.938 -11.633 1.00 80.44 189 PRO A O 1
ATOM 1414 N N . ASP A 1 190 ? -3.542 14.118 -11.352 1.00 82.12 190 ASP A N 1
ATOM 1415 C CA . ASP A 1 190 ? -4.397 14.232 -10.161 1.00 82.12 190 ASP A CA 1
ATOM 1416 C C . ASP A 1 190 ? -5.887 14.034 -10.469 1.00 82.12 190 ASP A C 1
ATOM 1418 O O . ASP A 1 190 ? -6.579 13.354 -9.716 1.00 82.12 190 ASP A O 1
ATOM 1422 N N . GLU A 1 191 ? -6.375 14.564 -11.595 1.00 85.56 191 GLU A N 1
ATOM 1423 C CA . GLU A 1 191 ? -7.771 14.392 -12.029 1.00 85.56 191 GLU A CA 1
ATOM 1424 C C . GLU A 1 191 ? -8.086 12.912 -12.285 1.00 85.56 191 GLU A C 1
ATOM 1426 O O . GLU A 1 191 ? -9.154 12.423 -11.919 1.00 85.56 191 GLU A O 1
ATOM 1431 N N . ILE A 1 192 ? -7.135 12.183 -12.873 1.00 84.31 192 ILE A N 1
ATOM 1432 C CA . ILE A 1 192 ? -7.239 10.745 -13.101 1.00 84.31 192 ILE A CA 1
ATOM 1433 C C . ILE A 1 192 ? -7.259 9.995 -11.765 1.00 84.31 192 ILE A C 1
ATOM 1435 O O . ILE A 1 192 ? -8.136 9.163 -11.552 1.00 84.31 192 ILE A O 1
ATOM 1439 N N . VAL A 1 193 ? -6.331 10.275 -10.847 1.00 86.69 193 VAL A N 1
ATOM 1440 C CA . VAL A 1 193 ? -6.288 9.585 -9.545 1.00 86.69 193 VAL A CA 1
ATOM 1441 C C . VAL A 1 193 ? -7.606 9.754 -8.780 1.00 86.69 193 VAL A C 1
ATOM 1443 O O . VAL A 1 193 ? -8.121 8.779 -8.226 1.00 86.69 193 VAL A O 1
ATOM 1446 N N . GLU A 1 194 ? -8.193 10.952 -8.800 1.00 89.38 194 GLU A N 1
ATOM 1447 C CA . GLU A 1 194 ? -9.520 11.196 -8.221 1.00 89.38 194 GLU A CA 1
ATOM 1448 C C . GLU A 1 194 ? -10.629 10.460 -8.990 1.00 89.38 194 GLU A C 1
ATOM 1450 O O . GLU A 1 194 ? -11.470 9.802 -8.378 1.00 89.38 194 GLU A O 1
ATOM 1455 N N . HIS A 1 195 ? -10.606 10.479 -10.328 1.00 88.38 195 HIS A N 1
ATOM 1456 C CA . HIS A 1 195 ? -11.584 9.771 -11.164 1.00 88.38 195 HIS A CA 1
ATOM 1457 C C . HIS A 1 195 ? -11.628 8.258 -10.891 1.00 88.38 195 HIS A C 1
ATOM 1459 O O . HIS A 1 195 ? -12.695 7.636 -10.919 1.00 88.38 195 HIS A O 1
ATOM 1465 N N . TYR A 1 196 ? -10.475 7.643 -10.632 1.00 90.00 196 TYR A N 1
ATOM 1466 C CA . TYR A 1 196 ? -10.395 6.222 -10.294 1.00 90.00 196 TYR A CA 1
ATOM 1467 C C . TYR A 1 196 ? -10.678 5.929 -8.815 1.00 90.00 196 TYR A C 1
ATOM 1469 O O . TYR A 1 196 ? -10.680 4.762 -8.439 1.00 90.00 196 TYR A O 1
ATOM 1477 N N . GLY A 1 197 ? -10.971 6.942 -7.992 1.00 94.00 197 GLY A N 1
ATOM 1478 C CA . GLY A 1 197 ? -11.283 6.752 -6.576 1.00 94.00 197 GLY A CA 1
ATOM 1479 C C . GLY A 1 197 ? -10.059 6.377 -5.742 1.00 94.00 197 GLY A C 1
ATOM 1480 O O . GLY A 1 197 ? -10.174 5.620 -4.785 1.00 94.00 197 GLY A O 1
ATOM 1481 N N . MET A 1 198 ? -8.881 6.887 -6.103 1.00 95.88 198 MET A N 1
ATOM 1482 C CA . MET A 1 198 ? -7.616 6.629 -5.398 1.00 95.88 198 MET A CA 1
ATOM 1483 C C . MET A 1 198 ? -7.055 7.884 -4.707 1.00 95.88 198 MET A C 1
ATOM 1485 O O . MET A 1 198 ? -5.940 7.886 -4.184 1.00 95.88 198 MET A O 1
ATOM 1489 N N . GLY A 1 199 ? -7.827 8.971 -4.725 1.00 95.88 199 GLY A N 1
ATOM 1490 C CA . GLY A 1 199 ? -7.507 10.236 -4.081 1.00 95.88 199 GLY A CA 1
ATOM 1491 C C . GLY A 1 199 ? -7.595 10.216 -2.558 1.00 95.88 199 GLY A C 1
ATOM 1492 O O . GLY A 1 199 ? -8.033 9.242 -1.943 1.00 95.88 199 GLY A O 1
ATOM 1493 N N . ILE A 1 200 ? -7.226 11.340 -1.937 1.00 97.25 200 ILE A N 1
ATOM 1494 C CA . ILE A 1 200 ? -7.246 11.499 -0.470 1.00 97.25 200 ILE A CA 1
ATOM 1495 C C . ILE A 1 200 ? -8.661 11.258 0.066 1.00 97.25 200 ILE A C 1
ATOM 1497 O O . ILE A 1 200 ? -8.846 10.483 1.004 1.00 97.25 200 ILE A O 1
ATOM 1501 N N . SER A 1 201 ? -9.674 11.860 -0.564 1.00 96.81 201 SER A N 1
ATOM 1502 C CA . SER A 1 201 ? -11.074 11.712 -0.152 1.00 96.81 201 SER A CA 1
ATOM 1503 C C . SER A 1 201 ? -11.555 10.263 -0.226 1.00 96.81 201 SER A C 1
ATOM 1505 O O . SER A 1 201 ? -12.264 9.810 0.673 1.00 96.81 201 SER A O 1
ATOM 1507 N N . ALA A 1 202 ? -11.137 9.515 -1.249 1.00 97.94 202 ALA A N 1
ATOM 1508 C CA . ALA A 1 202 ? -11.501 8.111 -1.397 1.00 97.94 202 ALA A CA 1
ATOM 1509 C C . ALA A 1 202 ? -10.820 7.222 -0.344 1.00 97.94 202 ALA A C 1
ATOM 1511 O O . ALA A 1 202 ? -11.479 6.381 0.267 1.00 97.94 202 ALA A O 1
ATOM 1512 N N . ILE A 1 203 ? -9.537 7.465 -0.052 1.00 98.62 203 ILE A N 1
ATOM 1513 C CA . ILE A 1 203 ? -8.813 6.771 1.025 1.00 98.62 203 ILE A CA 1
ATOM 1514 C C . ILE A 1 203 ? -9.492 7.031 2.377 1.00 98.62 203 ILE A C 1
ATOM 1516 O O . ILE A 1 203 ? -9.736 6.092 3.137 1.00 98.62 203 ILE A O 1
ATOM 1520 N N . LYS A 1 204 ? -9.868 8.283 2.669 1.00 98.44 204 LYS A N 1
ATOM 1521 C CA . LYS A 1 204 ? -10.608 8.624 3.896 1.00 98.44 204 LYS A CA 1
ATOM 1522 C C . LYS A 1 204 ? -11.950 7.907 3.972 1.00 98.44 204 LYS A C 1
ATOM 1524 O O . LYS A 1 204 ? -12.268 7.320 5.005 1.00 98.44 204 LYS A O 1
ATOM 1529 N N . ALA A 1 205 ? -12.717 7.905 2.883 1.00 98.19 205 ALA A N 1
ATOM 1530 C CA . ALA A 1 205 ? -13.999 7.210 2.822 1.00 98.19 205 ALA A CA 1
ATOM 1531 C C . ALA A 1 205 ? -13.848 5.700 3.080 1.00 98.19 205 ALA A C 1
ATOM 1533 O O . ALA A 1 205 ? -14.629 5.130 3.842 1.00 98.19 205 ALA A O 1
ATOM 1534 N N . ALA A 1 206 ? -12.812 5.067 2.523 1.00 98.25 206 ALA A N 1
ATOM 1535 C CA . ALA A 1 206 ? -12.496 3.659 2.759 1.00 98.25 206 ALA A CA 1
ATOM 1536 C C . ALA A 1 206 ? -12.146 3.372 4.228 1.00 98.25 206 ALA A C 1
ATOM 1538 O O . ALA A 1 206 ? -12.660 2.417 4.814 1.00 98.25 206 ALA A O 1
ATOM 1539 N N . VAL A 1 207 ? -11.340 4.229 4.863 1.00 98.06 207 VAL A N 1
ATOM 1540 C CA . VAL A 1 207 ? -11.043 4.110 6.300 1.00 98.06 207 VAL A CA 1
ATOM 1541 C C . VAL A 1 207 ? -12.314 4.258 7.135 1.00 98.06 207 VAL A C 1
ATOM 1543 O O . VAL A 1 207 ? -12.569 3.438 8.015 1.00 98.06 207 VAL A O 1
ATOM 1546 N N . MET A 1 208 ? -13.158 5.246 6.838 1.00 97.12 208 MET A N 1
ATOM 1547 C CA . MET A 1 208 ? -14.413 5.453 7.567 1.00 97.12 208 MET A CA 1
ATOM 1548 C C . MET A 1 208 ? -15.397 4.292 7.381 1.00 97.12 208 MET A C 1
ATOM 1550 O O . MET A 1 208 ? -16.043 3.878 8.346 1.00 97.12 208 MET A O 1
ATOM 1554 N N . LYS A 1 209 ? -15.456 3.698 6.182 1.00 96.44 209 LYS A N 1
ATOM 1555 C CA . LYS A 1 209 ? -16.197 2.454 5.920 1.00 96.44 209 LYS A CA 1
ATOM 1556 C C . LYS A 1 209 ? -15.702 1.321 6.821 1.00 96.44 209 LYS A C 1
ATOM 1558 O O . LYS A 1 209 ? -16.517 0.608 7.403 1.00 96.44 209 LYS A O 1
ATOM 1563 N N . MET A 1 210 ? -14.385 1.180 6.988 1.00 95.62 210 MET A N 1
ATOM 1564 C CA . MET A 1 210 ? -13.796 0.193 7.897 1.00 95.62 210 MET A CA 1
ATOM 1565 C C . MET A 1 210 ? -14.139 0.478 9.362 1.00 95.62 210 MET A C 1
ATOM 1567 O O . MET A 1 210 ? -14.527 -0.444 10.075 1.00 95.62 210 MET A O 1
ATOM 1571 N N . VAL A 1 211 ? -14.091 1.731 9.815 1.00 93.81 211 VAL A N 1
ATOM 1572 C CA . VAL A 1 211 ? -14.501 2.105 11.185 1.00 93.81 211 VAL A CA 1
ATOM 1573 C C . VAL A 1 211 ? -15.971 1.754 11.452 1.00 93.81 211 VAL A C 1
ATOM 1575 O O . VAL A 1 211 ? -16.301 1.249 12.527 1.00 93.81 211 VAL A O 1
ATOM 1578 N N . ALA A 1 212 ? -16.851 1.976 10.472 1.00 91.88 212 ALA A N 1
ATOM 1579 C CA . ALA A 1 212 ? -18.272 1.641 10.564 1.00 91.88 212 ALA A CA 1
ATOM 1580 C C . ALA A 1 212 ? -18.563 0.133 10.430 1.00 91.88 212 ALA A C 1
ATOM 1582 O O . ALA A 1 212 ? -19.652 -0.314 10.791 1.00 91.88 212 ALA A O 1
ATOM 1583 N N . PHE A 1 213 ? -17.610 -0.662 9.930 1.00 87.94 213 PHE A N 1
ATOM 1584 C CA . PHE A 1 213 ? -17.794 -2.092 9.704 1.00 87.94 213 PHE A CA 1
ATOM 1585 C C . PHE A 1 213 ? -18.023 -2.839 11.026 1.00 87.94 213 PHE A C 1
ATOM 1587 O O . PHE A 1 213 ? -17.109 -2.991 11.847 1.00 87.94 213 PHE A O 1
ATOM 1594 N N . ALA A 1 214 ? -19.236 -3.353 11.216 1.00 75.44 214 ALA A N 1
ATOM 1595 C CA . ALA A 1 214 ? -19.557 -4.319 12.256 1.00 75.44 214 ALA A CA 1
ATOM 1596 C C . ALA A 1 214 ? -19.455 -5.729 11.650 1.00 75.44 214 ALA A C 1
ATOM 1598 O O . ALA A 1 214 ? -20.185 -6.012 10.699 1.00 75.44 214 ALA A O 1
ATOM 1599 N N . PRO A 1 215 ? -18.567 -6.612 12.147 1.00 67.19 215 PRO A N 1
ATOM 1600 C CA . PRO A 1 215 ? -18.540 -7.986 11.665 1.00 67.19 215 PRO A CA 1
ATOM 1601 C C . PRO A 1 215 ? -19.910 -8.624 11.906 1.00 67.19 215 PRO A C 1
ATOM 1603 O O . PRO A 1 215 ? -20.494 -8.444 12.977 1.00 67.19 215 PRO A O 1
ATOM 1606 N N . HIS A 1 216 ? -20.426 -9.349 10.912 1.00 58.00 216 HIS A N 1
ATOM 1607 C CA . HIS A 1 216 ? -21.583 -10.208 11.124 1.00 58.00 216 HIS A CA 1
ATOM 1608 C C . HIS A 1 216 ? -21.215 -11.206 12.221 1.00 58.00 216 HIS A C 1
ATOM 1610 O O . HIS A 1 216 ? -20.309 -12.018 12.049 1.00 58.00 216 HIS A O 1
ATOM 1616 N N . THR A 1 217 ? -21.866 -11.087 13.376 1.00 48.50 217 THR A N 1
ATOM 1617 C CA . THR A 1 217 ? -21.826 -12.111 14.415 1.00 48.50 217 THR A CA 1
ATOM 1618 C C . THR A 1 217 ? -22.530 -13.333 13.843 1.00 48.50 217 THR A C 1
ATOM 1620 O O . THR A 1 217 ? -23.759 -13.352 13.775 1.00 48.50 217 THR A O 1
ATOM 1623 N N . SER A 1 218 ? -21.748 -14.284 13.340 1.00 43.03 218 SER A N 1
ATOM 1624 C CA . SER A 1 218 ? -22.181 -15.667 13.143 1.00 43.03 218 SER A CA 1
ATOM 1625 C C . SER A 1 218 ? -22.364 -16.347 14.489 1.00 43.03 218 SER A C 1
ATOM 1627 O O . SER A 1 218 ? -21.437 -16.180 15.318 1.00 43.03 218 SER A O 1
#

Secondary structure (DSSP, 8-state):
-BSGGGGGG-TTS-BSSHHHHHHHSTT-EEE--SSHHHHHHHHHHHTT-SS-EEE---SSPPPP---TTS---TT--EEEEE---SSS-GGGEEEEEE-GGGHHHHHHHHHHHHHTT-EEEEEE--EEES--HHHHHHHHHHHS-EEEEEEEETTTSHHHHHHHHHHHH----EEEEEE-S-----S-HHHHHHHTT-SHHHHHHHHHHHHH------

Nearest PDB structures (foldseek):
  6yak-assembly1_DDD  TM=9.845E-01  e=1.439E-25  Carboxydothermus hydrogenoformans
  6rjb-assembly1_B  TM=9.467E-01  e=4.550E-21  Homo sapiens
  6yaj-assembly1_AAA  TM=9.604E-01  e=5.832E-21  Carboxydothermus hydrogenoformans
  6yaj-assembly1_CCC  TM=9.613E-01  e=1.782E-20  Carboxydothermus hydrogenoformans
  6yaj-assembly1_BBB  TM=9.580E-01  e=1.896E-20  Carboxydothermus hydrogenoformans

Solvent-accessible surface area (backbone atoms only — not comparable to full-atom values): 11630 Å² total; per-residue (Å²): 77,38,16,54,48,51,12,69,76,20,35,92,52,23,41,39,54,56,58,29,62,50,65,70,43,82,77,42,32,34,33,27,36,45,29,71,66,49,40,52,52,49,53,59,52,48,73,75,50,94,54,55,68,47,75,52,46,71,68,57,94,61,70,78,86,75,56,94,82,53,84,84,53,92,35,50,59,45,78,79,42,71,54,85,64,82,83,50,51,72,64,31,27,37,24,36,42,21,27,22,60,55,34,61,42,52,53,52,29,38,56,54,38,42,78,72,59,32,28,30,34,34,31,41,41,34,25,63,27,55,60,34,63,64,60,53,52,52,44,42,68,74,15,56,26,41,36,26,39,41,66,28,26,46,74,59,18,64,46,37,54,52,48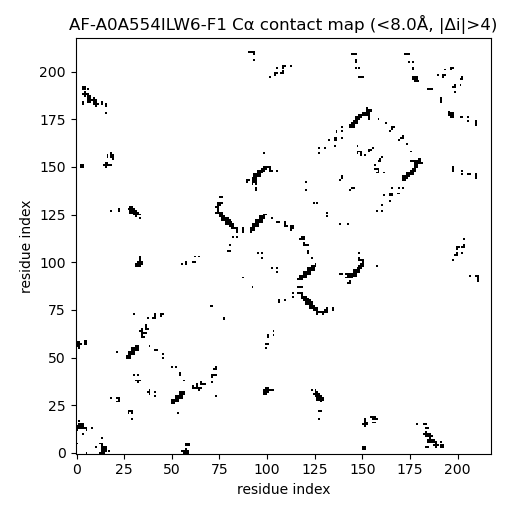,60,50,28,68,75,74,56,75,57,59,72,47,79,33,25,36,78,94,62,82,42,52,58,41,56,39,66,61,41,38,45,73,54,46,59,28,43,68,39,52,44,50,52,52,51,54,56,47,69,58,71,79,81,85,122

Foldseek 3Di:
DEFLQLAAVWLVPYAQCVQLVQVPDPQEWEFFAQADLQLVVVVVQVVPDPTHYDYDDDDDHADDLDDNPRDDDAQDKDWSDWAPQDPLPLLLFEEEEEGYRLLVLVVVLQVVVSVVSRTYIYIYFRILPPHNLVVLVVSCVSRLEYEYAYSHECPSHSQVSSCVSCVVPPPGHYHYHYAHPDGHGHHNSQVRCVVRLRGSVSSNVRSVVSSPDDPPPD

Sequence (218 aa):
HAGVSVGPDGGTHQAVEDIALMRVLPNMQVLSPCDALEARKATIAAAKTKTPTYIRLAREKTPIITTEETPFEIGKAQVFYRSTIQDSGFKKRVGIIGTGGLLHKALVAARELENEGIAVTVLNLSTIKPLDEEAIVALAKECGRIVTVEEHQIAGGMGSAVAEVLARKLPIPLEFIGVHDRFGQSGKPDEIVEHYGMGISAIKAAVMKMVAFAPHTS